Protein AF-A0AAD6RP08-F1 (afdb_monomer_lite)

Structure (mmCIF, N/CA/C/O backbone):
data_AF-A0AAD6RP08-F1
#
_entry.id   AF-A0AAD6RP08-F1
#
loop_
_atom_site.group_PDB
_atom_site.id
_atom_site.type_symbol
_atom_site.label_atom_id
_atom_site.label_alt_id
_atom_site.label_comp_id
_atom_site.label_asym_id
_atom_site.label_entity_id
_atom_site.label_seq_id
_atom_site.pdbx_PDB_ins_code
_atom_site.Cartn_x
_atom_site.Cartn_y
_atom_site.Cartn_z
_atom_site.occupancy
_atom_site.B_iso_or_equiv
_atom_site.auth_seq_id
_atom_site.auth_comp_id
_atom_site.auth_asym_id
_atom_site.auth_atom_id
_atom_site.pdbx_PDB_model_num
ATOM 1 N N . MET A 1 1 ? 2.710 35.482 -11.508 1.00 48.59 1 MET A N 1
ATOM 2 C CA . MET A 1 1 ? 1.911 34.791 -10.471 1.00 48.59 1 MET A CA 1
ATOM 3 C C . MET A 1 1 ? 1.095 33.723 -11.176 1.00 48.59 1 MET A C 1
ATOM 5 O O . MET A 1 1 ? 0.440 34.060 -12.153 1.00 48.59 1 MET A O 1
ATOM 9 N N . ALA A 1 2 ? 1.205 32.456 -10.775 1.00 62.31 2 ALA A N 1
ATOM 10 C CA . ALA A 1 2 ? 0.453 31.374 -11.409 1.00 62.31 2 ALA A CA 1
ATOM 11 C C . ALA A 1 2 ? -1.015 31.421 -10.952 1.00 62.31 2 ALA A C 1
ATOM 13 O O . ALA A 1 2 ? -1.281 31.481 -9.753 1.00 62.31 2 ALA A O 1
ATOM 14 N N . ASN A 1 3 ? -1.959 31.421 -11.896 1.00 73.19 3 ASN A N 1
ATOM 15 C CA . ASN A 1 3 ? -3.389 31.354 -11.593 1.00 73.19 3 ASN A CA 1
ATOM 16 C C . ASN A 1 3 ? -3.770 29.908 -11.266 1.00 73.19 3 ASN A C 1
ATOM 18 O O . ASN A 1 3 ? -3.810 29.069 -12.163 1.00 73.19 3 ASN A O 1
ATOM 22 N N . LEU A 1 4 ? -4.052 29.626 -9.993 1.00 81.12 4 LEU A N 1
ATOM 23 C CA . LEU A 1 4 ? -4.514 28.317 -9.529 1.00 81.12 4 LEU A CA 1
ATOM 24 C C . LEU A 1 4 ? -6.044 28.243 -9.596 1.00 81.12 4 LEU A C 1
ATOM 26 O O . LEU A 1 4 ? -6.731 29.108 -9.050 1.00 81.12 4 LEU A O 1
ATOM 30 N N . LYS A 1 5 ? -6.583 27.197 -10.232 1.00 78.62 5 LYS A N 1
ATOM 31 C CA . LYS A 1 5 ? -8.030 26.956 -10.348 1.00 78.62 5 LYS A CA 1
ATOM 32 C C . LYS A 1 5 ? -8.392 25.620 -9.698 1.00 78.62 5 LYS A C 1
ATOM 34 O O . LYS A 1 5 ? -7.973 24.566 -10.164 1.00 78.62 5 LYS A O 1
ATOM 39 N N . CYS A 1 6 ? -9.164 25.662 -8.612 1.00 80.12 6 CYS A N 1
ATOM 40 C CA . CYS A 1 6 ? -9.687 24.456 -7.964 1.00 80.12 6 CYS A CA 1
ATOM 41 C C . CYS A 1 6 ? -10.824 23.848 -8.795 1.00 80.12 6 CYS A C 1
ATOM 43 O O . CYS A 1 6 ? -11.678 24.575 -9.303 1.00 80.12 6 CYS A O 1
ATOM 45 N N . THR A 1 7 ? -10.851 22.520 -8.916 1.00 84.75 7 THR A N 1
ATOM 46 C CA . THR A 1 7 ? -11.867 21.784 -9.685 1.00 84.75 7 THR A CA 1
ATOM 47 C C . THR A 1 7 ? -12.390 20.599 -8.872 1.00 84.75 7 THR A C 1
ATOM 49 O O . THR A 1 7 ? -11.725 20.125 -7.953 1.00 84.75 7 THR A O 1
ATOM 52 N N . GLN A 1 8 ? -13.596 20.127 -9.192 1.00 66.69 8 GLN A N 1
ATOM 53 C CA . GLN A 1 8 ? -14.173 18.907 -8.624 1.00 66.69 8 GLN A CA 1
ATOM 54 C C . GLN A 1 8 ? -14.427 17.915 -9.756 1.00 66.69 8 GLN A C 1
ATOM 56 O O . GLN A 1 8 ? -15.027 18.275 -10.770 1.00 66.69 8 GLN A O 1
ATOM 61 N N . TYR A 1 9 ? -13.947 16.681 -9.590 1.00 74.44 9 TYR A N 1
ATOM 62 C CA . TYR A 1 9 ? -14.083 15.596 -10.571 1.00 74.44 9 TYR A CA 1
ATOM 63 C C . TYR A 1 9 ? -13.597 15.952 -11.989 1.00 74.44 9 TYR A C 1
ATOM 65 O O . TYR A 1 9 ? -14.176 15.512 -12.976 1.00 74.44 9 TYR A O 1
ATOM 73 N N . GLY A 1 10 ? -12.557 16.784 -12.103 1.00 79.69 10 GLY A N 1
ATOM 74 C CA . GLY A 1 10 ? -11.986 17.168 -13.399 1.00 79.69 10 GLY A CA 1
ATOM 75 C C . GLY A 1 10 ? -12.860 18.111 -14.231 1.00 79.69 10 GLY A C 1
ATOM 76 O O . GLY A 1 10 ? -12.534 18.374 -15.385 1.00 79.69 10 GLY A O 1
ATOM 77 N N . LYS A 1 11 ? -13.949 18.658 -13.670 1.00 83.06 11 LYS A N 1
ATOM 78 C CA . LYS A 1 11 ? -14.764 19.664 -14.357 1.00 83.06 11 LYS A CA 1
ATOM 79 C C . LYS A 1 11 ? -14.004 20.987 -14.414 1.00 83.06 11 LYS A C 1
ATOM 81 O O . LYS A 1 11 ? -13.983 21.755 -13.450 1.00 83.06 11 LYS A O 1
ATOM 86 N N . VAL A 1 12 ? -13.383 21.242 -15.555 1.00 86.94 12 VAL A N 1
ATOM 87 C CA . VAL A 1 12 ? -12.623 22.454 -15.851 1.00 86.94 12 VAL A CA 1
ATOM 88 C C . VAL A 1 12 ? -12.946 22.912 -17.262 1.00 86.94 12 VAL A C 1
ATOM 90 O O . VAL A 1 12 ? -13.348 22.122 -18.110 1.00 86.94 12 VAL A O 1
ATOM 93 N N . ASP A 1 13 ? -12.811 24.212 -17.481 1.00 83.38 13 ASP A N 1
ATOM 94 C CA . ASP A 1 13 ? -12.911 24.789 -18.812 1.00 83.38 13 ASP A CA 1
ATOM 95 C C . ASP A 1 13 ? -11.761 24.258 -19.684 1.00 83.38 13 ASP A C 1
ATOM 97 O O . ASP A 1 13 ? -10.595 24.373 -19.297 1.00 83.38 13 ASP A O 1
ATOM 101 N N . LEU A 1 14 ? -12.097 23.654 -20.825 1.00 78.69 14 LEU A N 1
ATOM 102 C CA . LEU A 1 14 ? -11.127 23.097 -21.765 1.00 78.69 14 LEU A CA 1
ATOM 103 C C . LEU A 1 14 ? -10.239 24.184 -22.367 1.00 78.69 14 LEU A C 1
ATOM 105 O O . LEU A 1 14 ? -9.049 23.934 -22.536 1.00 78.69 14 LEU A O 1
ATOM 109 N N . ASP A 1 15 ? -10.754 25.392 -22.590 1.00 80.56 15 ASP A N 1
ATOM 110 C CA . ASP A 1 15 ? -9.959 26.496 -23.138 1.00 80.56 15 ASP A CA 1
ATOM 111 C C . ASP A 1 15 ? -8.908 26.968 -22.130 1.00 80.56 15 ASP A C 1
ATOM 113 O O . ASP A 1 15 ? -7.795 27.331 -22.501 1.00 80.56 15 ASP A O 1
ATOM 117 N N . TYR A 1 16 ? -9.208 26.884 -20.831 1.00 78.94 16 TYR A N 1
ATOM 118 C CA . TYR A 1 16 ? -8.219 27.149 -19.785 1.00 78.94 16 TYR A CA 1
ATOM 119 C C . TYR A 1 16 ? -7.095 26.101 -19.756 1.00 78.94 16 TYR A C 1
ATOM 121 O O . TYR A 1 16 ? -5.986 26.436 -19.354 1.00 78.94 16 TYR A O 1
ATOM 129 N N . VAL A 1 17 ? -7.362 24.852 -20.156 1.00 78.12 17 VAL A N 1
ATOM 130 C CA . VAL A 1 17 ? -6.373 23.756 -20.144 1.00 78.12 17 VAL A CA 1
ATOM 131 C C . VAL A 1 17 ? -5.583 23.691 -21.453 1.00 78.12 17 VAL A C 1
ATOM 133 O O . VAL A 1 17 ? -4.358 23.601 -21.429 1.00 78.12 17 VAL A O 1
ATOM 136 N N . LEU A 1 18 ? -6.273 23.744 -22.592 1.00 77.81 18 LEU A N 1
ATOM 137 C CA . LEU A 1 18 ? -5.699 23.582 -23.929 1.00 77.81 18 LEU A CA 1
ATOM 138 C C . LEU A 1 18 ? -5.200 24.911 -24.515 1.00 77.81 18 LEU A C 1
ATOM 140 O O . LEU A 1 18 ? -4.221 24.932 -25.255 1.00 77.81 18 LEU A O 1
ATOM 144 N N . GLY A 1 19 ? -5.806 26.037 -24.133 1.00 69.00 19 GLY A N 1
ATOM 145 C CA . GLY A 1 19 ? -5.461 27.377 -24.622 1.00 69.00 19 GLY A CA 1
ATOM 146 C C . GLY A 1 19 ? -4.215 28.001 -23.986 1.00 69.00 19 GLY A C 1
ATOM 147 O O . GLY A 1 19 ? -3.952 29.183 -24.191 1.00 69.00 19 GLY A O 1
ATOM 148 N N . ILE A 1 20 ? -3.432 27.235 -23.217 1.00 72.62 20 ILE A N 1
ATOM 149 C CA . ILE A 1 20 ? -2.169 27.702 -22.615 1.00 72.62 20 ILE A CA 1
ATOM 150 C C . ILE A 1 20 ? -1.048 27.789 -23.675 1.00 72.62 20 ILE A C 1
ATOM 152 O O . ILE A 1 20 ? 0.002 28.373 -23.414 1.00 72.62 20 ILE A O 1
ATOM 156 N N . GLY A 1 21 ? -1.249 27.224 -24.875 1.00 66.62 21 GLY A N 1
ATOM 157 C CA . GLY A 1 21 ? -0.233 27.210 -25.937 1.00 66.62 21 GLY A CA 1
ATOM 158 C C . GLY A 1 21 ? 0.992 26.352 -25.590 1.00 66.62 21 GLY A C 1
ATOM 159 O O . GLY A 1 21 ? 2.058 26.520 -26.171 1.00 66.62 21 GLY A O 1
ATOM 160 N N . GLY A 1 22 ? 0.861 25.449 -24.609 1.00 65.38 22 GLY A N 1
ATOM 161 C CA . GLY A 1 22 ? 1.928 24.534 -24.189 1.00 65.38 22 GLY A CA 1
ATOM 162 C C . GLY A 1 22 ? 2.116 23.334 -25.120 1.00 65.38 22 GLY A C 1
ATOM 163 O O . GLY A 1 22 ? 3.141 22.663 -25.038 1.00 65.38 22 GLY A O 1
ATOM 164 N N . PHE A 1 23 ? 1.146 23.077 -25.999 1.00 63.28 23 PHE A N 1
ATOM 165 C CA . PHE A 1 23 ? 1.204 22.041 -27.021 1.00 63.28 23 PHE A CA 1
ATOM 166 C C . PHE A 1 23 ? 0.996 22.697 -28.386 1.00 63.28 23 PHE A C 1
ATOM 168 O O . PHE A 1 23 ? -0.130 22.970 -28.794 1.00 63.28 23 PHE A O 1
ATOM 175 N N . ASP A 1 24 ? 2.109 23.014 -29.038 1.00 71.06 24 ASP A N 1
ATOM 176 C CA . ASP A 1 24 ? 2.161 23.600 -30.372 1.00 71.06 24 ASP A CA 1
ATOM 177 C C . ASP A 1 24 ? 2.785 22.558 -31.304 1.00 71.06 24 ASP A C 1
ATOM 179 O O . ASP A 1 24 ? 3.969 22.232 -31.186 1.00 71.06 24 ASP A O 1
ATOM 183 N N . LEU A 1 25 ? 1.952 21.986 -32.173 1.00 64.50 25 LEU A N 1
ATOM 184 C CA . LEU A 1 25 ? 2.347 20.938 -33.110 1.00 64.50 25 LEU A CA 1
ATOM 185 C C . LEU A 1 25 ? 3.436 21.417 -34.070 1.00 64.50 25 LEU A C 1
ATOM 187 O O . LEU A 1 25 ? 4.361 20.657 -34.321 1.00 64.50 25 LEU A O 1
ATOM 191 N N . GLU A 1 26 ? 3.409 22.672 -34.521 1.00 69.44 26 GLU A N 1
ATOM 192 C CA . GLU A 1 26 ? 4.431 23.211 -35.429 1.00 69.44 26 GLU A CA 1
ATOM 193 C C . GLU A 1 26 ? 5.781 23.360 -34.715 1.00 69.44 26 GLU A C 1
ATOM 195 O O . GLU A 1 26 ? 6.845 23.070 -35.274 1.00 69.44 26 GLU A O 1
ATOM 200 N N . ARG A 1 27 ? 5.760 23.753 -33.437 1.00 70.56 27 ARG A N 1
ATOM 201 C CA . ARG A 1 27 ? 6.964 23.795 -32.593 1.00 70.56 27 ARG A CA 1
ATOM 202 C C . ARG A 1 27 ? 7.545 22.402 -32.329 1.00 70.56 27 ARG A C 1
ATOM 204 O O . ARG A 1 27 ? 8.761 22.257 -32.225 1.00 70.56 27 ARG A O 1
ATOM 211 N N . ILE A 1 28 ? 6.693 21.392 -32.180 1.00 69.56 28 ILE A N 1
ATOM 212 C CA . ILE A 1 28 ? 7.129 20.007 -31.971 1.00 69.56 28 ILE A CA 1
ATOM 213 C C . ILE A 1 28 ? 7.659 19.428 -33.290 1.00 69.56 28 ILE A C 1
ATOM 215 O O . ILE A 1 28 ? 8.748 18.865 -33.296 1.00 69.56 28 ILE A O 1
ATOM 219 N N . GLU A 1 29 ? 6.955 19.634 -34.406 1.00 64.12 29 GLU A N 1
ATOM 220 C CA . GLU A 1 29 ? 7.353 19.192 -35.750 1.00 64.12 29 GLU A CA 1
ATOM 221 C C . GLU A 1 29 ? 8.669 19.831 -36.217 1.00 64.12 29 GLU A C 1
ATOM 223 O O . GLU A 1 29 ? 9.507 19.164 -36.824 1.00 64.12 29 GLU A O 1
ATOM 228 N N . SER A 1 30 ? 8.898 21.108 -35.907 1.00 64.25 30 SER A N 1
ATOM 229 C CA . SER A 1 30 ? 10.186 21.759 -36.190 1.00 64.25 30 SER A CA 1
ATOM 230 C C . SER A 1 30 ? 11.327 21.194 -35.340 1.00 64.25 30 SER A C 1
ATOM 232 O O . SER A 1 30 ? 12.418 20.991 -35.862 1.00 64.25 30 SER A O 1
ATOM 234 N N . ALA A 1 31 ? 11.083 20.873 -34.066 1.00 64.62 31 ALA A N 1
ATOM 235 C CA . ALA A 1 31 ? 12.102 20.298 -33.189 1.00 64.62 31 ALA A CA 1
ATOM 236 C C . ALA A 1 31 ? 12.473 18.847 -33.549 1.00 64.62 31 ALA A C 1
ATOM 238 O O . ALA A 1 31 ? 13.617 18.451 -33.340 1.00 64.62 31 ALA A O 1
ATOM 239 N N . VAL A 1 32 ? 11.539 18.057 -34.094 1.00 64.12 32 VAL A N 1
ATOM 240 C CA . VAL A 1 32 ? 11.823 16.674 -34.532 1.00 64.12 32 VAL A CA 1
ATOM 241 C C . VAL A 1 32 ? 12.500 16.613 -35.905 1.00 64.12 32 VAL A C 1
ATOM 243 O O . VAL A 1 32 ? 13.321 15.733 -36.128 1.00 64.12 32 VAL A O 1
ATOM 246 N N . ASN A 1 33 ? 12.233 17.568 -36.803 1.00 60.03 33 ASN A N 1
ATOM 247 C CA . ASN A 1 33 ? 12.847 17.598 -38.139 1.00 60.03 33 ASN A CA 1
ATOM 248 C C . ASN A 1 33 ? 14.329 18.029 -38.149 1.00 60.03 33 ASN A C 1
ATOM 250 O O . ASN A 1 33 ? 15.013 17.816 -39.151 1.00 60.03 33 ASN A O 1
ATOM 254 N N . ASP A 1 34 ? 14.839 18.630 -37.068 1.00 56.03 34 ASP A N 1
ATOM 255 C CA . ASP A 1 34 ? 16.254 19.021 -36.953 1.00 56.03 34 ASP A CA 1
ATOM 256 C C . ASP A 1 34 ? 17.166 17.889 -36.431 1.00 56.03 34 ASP A C 1
ATOM 258 O O . ASP A 1 34 ? 18.378 17.934 -36.654 1.00 56.03 34 ASP A O 1
ATOM 262 N N . GLU A 1 35 ? 16.615 16.846 -35.796 1.00 52.72 35 GLU A N 1
ATOM 263 C CA . GLU A 1 35 ? 17.397 15.709 -35.270 1.00 52.72 35 GLU A CA 1
ATOM 264 C C . GLU A 1 35 ? 17.682 14.620 -36.332 1.00 52.72 35 GLU A C 1
ATOM 266 O O . GLU A 1 35 ? 18.622 13.843 -36.170 1.00 52.72 35 GLU A O 1
ATOM 271 N N . ASP A 1 36 ? 16.990 14.623 -37.481 1.00 47.91 36 ASP A N 1
ATOM 272 C CA . ASP A 1 36 ? 17.195 13.668 -38.589 1.00 47.91 36 ASP A CA 1
ATOM 273 C C . ASP A 1 36 ? 18.097 14.213 -39.717 1.00 47.91 36 ASP A C 1
ATOM 275 O O . ASP A 1 36 ? 17.862 14.021 -40.913 1.00 47.91 36 ASP A O 1
ATOM 279 N N . ARG A 1 37 ? 19.194 14.891 -39.356 1.00 53.22 37 ARG A N 1
ATOM 280 C CA . ARG A 1 37 ? 20.287 15.200 -40.299 1.00 53.22 37 ARG A CA 1
ATOM 281 C C . ARG A 1 37 ? 21.565 14.448 -39.955 1.00 53.22 37 ARG A C 1
ATOM 283 O O . ARG A 1 37 ? 22.566 15.059 -39.578 1.00 53.22 37 ARG A O 1
ATOM 290 N N . LYS A 1 38 ? 21.563 13.130 -40.174 1.00 47.91 38 LYS A N 1
ATOM 291 C CA . LYS A 1 38 ? 22.773 12.386 -40.564 1.00 47.91 38 LYS A CA 1
ATOM 292 C C . LYS A 1 38 ? 22.461 11.387 -41.679 1.00 47.91 38 LYS A C 1
ATOM 294 O O . LYS A 1 38 ? 21.455 10.696 -41.651 1.00 47.91 38 LYS A O 1
ATOM 299 N N . GLU A 1 39 ? 23.340 11.423 -42.671 1.00 46.12 39 GLU A N 1
ATOM 300 C CA . GLU A 1 39 ? 23.297 10.800 -43.992 1.00 46.12 39 GLU A CA 1
ATOM 301 C C . GLU A 1 39 ? 23.165 9.269 -43.941 1.00 46.12 39 GLU A C 1
ATOM 303 O O . GLU A 1 39 ? 23.840 8.622 -43.147 1.00 46.12 39 GLU A O 1
ATOM 308 N N . ASP A 1 40 ? 22.309 8.695 -44.793 1.00 44.22 40 ASP A N 1
ATOM 309 C CA . ASP A 1 40 ? 22.696 7.771 -45.873 1.00 44.22 40 ASP A CA 1
ATOM 310 C C . ASP A 1 40 ? 21.465 7.023 -46.411 1.00 44.22 40 ASP A C 1
ATOM 312 O O . ASP A 1 40 ? 20.652 6.518 -45.647 1.00 44.22 40 ASP A O 1
ATOM 316 N N . HIS A 1 41 ? 21.335 6.981 -47.744 1.00 44.59 41 HIS A N 1
ATOM 317 C CA . HIS A 1 41 ? 20.912 5.839 -48.575 1.00 44.59 41 HIS A CA 1
ATOM 318 C C . HIS A 1 41 ? 20.230 6.291 -49.876 1.00 44.59 41 HIS A C 1
ATOM 320 O O . HIS A 1 41 ? 19.025 6.490 -49.966 1.00 44.59 41 HIS A O 1
ATOM 326 N N . ALA A 1 42 ? 21.092 6.418 -50.889 1.00 45.03 42 ALA A N 1
ATOM 327 C CA . ALA A 1 42 ? 20.913 5.995 -52.276 1.00 45.03 42 ALA A CA 1
ATOM 328 C C . ALA A 1 42 ? 19.533 6.201 -52.929 1.00 45.03 42 ALA A C 1
ATOM 330 O O . ALA A 1 42 ? 18.577 5.466 -52.703 1.00 45.03 42 ALA A O 1
ATOM 331 N N . SER A 1 43 ? 19.519 7.126 -53.889 1.00 42.28 43 SER A N 1
ATOM 332 C CA . SER A 1 43 ? 18.542 7.222 -54.971 1.00 42.28 43 SER A CA 1
ATOM 333 C C . SER A 1 43 ? 18.229 5.852 -55.585 1.00 42.28 43 SER A C 1
ATOM 335 O O . SER A 1 43 ? 19.069 5.285 -56.289 1.00 42.28 43 SER A O 1
ATOM 337 N N . HIS A 1 44 ? 17.011 5.358 -55.374 1.00 46.31 44 HIS A N 1
ATOM 338 C CA . HIS A 1 44 ? 16.437 4.302 -56.198 1.00 46.31 44 HIS A CA 1
ATOM 339 C C . HIS A 1 44 ? 15.426 4.919 -57.166 1.00 46.31 44 HIS A C 1
ATOM 341 O O . HIS A 1 44 ? 14.319 5.302 -56.796 1.00 46.31 44 HIS A O 1
ATOM 347 N N . ASP A 1 45 ? 15.877 5.050 -58.411 1.00 42.78 45 ASP A N 1
ATOM 348 C CA . ASP A 1 45 ? 15.083 5.366 -59.590 1.00 42.78 45 ASP A CA 1
ATOM 349 C C . ASP A 1 45 ? 14.183 4.164 -59.913 1.00 42.78 45 ASP A C 1
ATOM 351 O O . ASP A 1 45 ? 14.678 3.071 -60.201 1.00 42.78 45 ASP A O 1
ATOM 355 N N . HIS A 1 46 ? 12.867 4.356 -59.836 1.00 50.56 46 HIS A N 1
ATOM 356 C CA . HIS A 1 46 ? 11.895 3.422 -60.390 1.00 50.56 46 HIS A CA 1
ATOM 357 C C . HIS A 1 46 ? 11.056 4.142 -61.440 1.00 50.56 46 HIS A C 1
ATOM 359 O O . HIS A 1 46 ? 9.985 4.690 -61.186 1.00 50.56 46 HIS A O 1
ATOM 365 N N . ASN A 1 47 ? 11.598 4.113 -62.653 1.00 47.94 47 ASN A N 1
ATOM 366 C CA . ASN A 1 47 ? 10.866 4.225 -63.899 1.00 47.94 47 ASN A CA 1
ATOM 367 C C . ASN A 1 47 ? 9.860 3.069 -64.008 1.00 47.94 47 ASN A C 1
ATOM 369 O O . ASN A 1 47 ? 10.222 1.992 -64.473 1.00 47.94 47 ASN A O 1
ATOM 373 N N . ASP A 1 48 ? 8.606 3.306 -63.627 1.00 49.81 48 ASP A N 1
ATOM 374 C CA . ASP A 1 48 ? 7.488 2.467 -64.058 1.00 49.81 48 ASP A CA 1
ATOM 375 C C . ASP A 1 48 ? 6.429 3.322 -64.754 1.00 49.81 48 ASP A C 1
ATOM 377 O O . ASP A 1 48 ? 5.486 3.877 -64.189 1.00 49.81 48 ASP A O 1
ATOM 381 N N . ASN A 1 49 ? 6.651 3.426 -66.058 1.00 50.41 49 ASN A N 1
ATOM 382 C CA . ASN A 1 49 ? 5.704 3.855 -67.062 1.00 50.41 49 ASN A CA 1
ATOM 383 C C . ASN A 1 49 ? 4.509 2.889 -67.105 1.00 50.41 49 ASN A C 1
ATOM 385 O O . ASN A 1 49 ? 4.594 1.839 -67.737 1.00 50.41 49 ASN A O 1
ATOM 389 N N . HIS A 1 50 ? 3.372 3.275 -66.528 1.00 54.31 50 HIS A N 1
ATOM 390 C CA . HIS A 1 50 ? 2.088 2.672 -66.881 1.00 54.31 50 HIS A CA 1
ATOM 391 C C . HIS A 1 50 ? 1.027 3.735 -67.162 1.00 54.31 50 HIS A C 1
ATOM 393 O O . HIS A 1 50 ? 0.305 4.217 -66.295 1.00 54.31 50 HIS A O 1
ATOM 399 N N . SER A 1 51 ? 0.949 4.078 -68.447 1.00 49.53 51 SER A N 1
ATOM 400 C CA . SER A 1 51 ? -0.159 4.792 -69.065 1.00 49.53 51 SER A CA 1
ATOM 401 C C . SER A 1 51 ? -1.352 3.852 -69.230 1.00 49.53 51 SER A C 1
ATOM 403 O O . SER A 1 51 ? -1.246 2.845 -69.927 1.00 49.53 51 SER A O 1
ATOM 405 N N . HIS A 1 52 ? -2.500 4.219 -68.663 1.00 49.28 52 HIS A N 1
ATOM 406 C CA . HIS A 1 52 ? -3.795 3.817 -69.203 1.00 49.28 52 HIS A CA 1
ATOM 407 C C . HIS A 1 52 ? -4.735 5.022 -69.226 1.00 49.28 52 HIS A C 1
ATOM 409 O O . HIS A 1 52 ? -5.410 5.350 -68.255 1.00 49.28 52 HIS A O 1
ATOM 415 N N . ASN A 1 53 ? -4.759 5.678 -70.387 1.00 46.69 53 ASN A N 1
ATOM 416 C CA . ASN A 1 53 ? 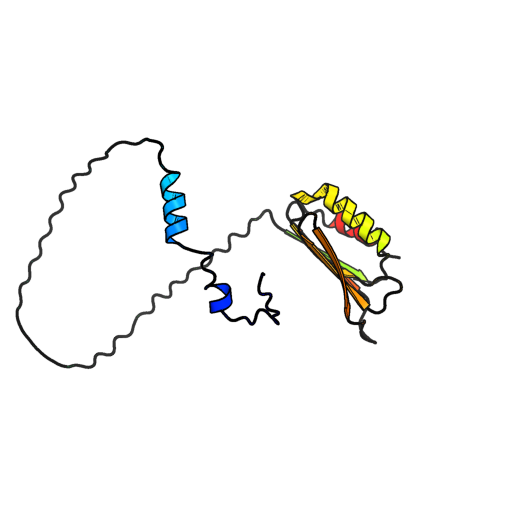-5.842 6.553 -70.807 1.00 46.69 53 ASN A CA 1
ATOM 417 C C . ASN A 1 53 ? -7.135 5.739 -70.939 1.00 46.69 53 ASN A C 1
ATOM 419 O O . ASN A 1 53 ? -7.190 4.811 -71.744 1.00 46.69 53 ASN A O 1
ATOM 423 N N . HIS A 1 54 ? -8.202 6.181 -70.281 1.00 49.50 54 HIS A N 1
ATOM 424 C CA . HIS A 1 54 ? -9.551 6.019 -70.810 1.00 49.50 54 HIS A CA 1
ATOM 425 C C . HIS A 1 54 ? -10.252 7.373 -70.775 1.00 49.50 54 HIS A C 1
ATOM 427 O O . HIS A 1 54 ? -10.636 7.879 -69.727 1.00 49.50 54 HIS A O 1
ATOM 433 N N . ALA A 1 55 ? -10.357 7.973 -71.958 1.00 50.22 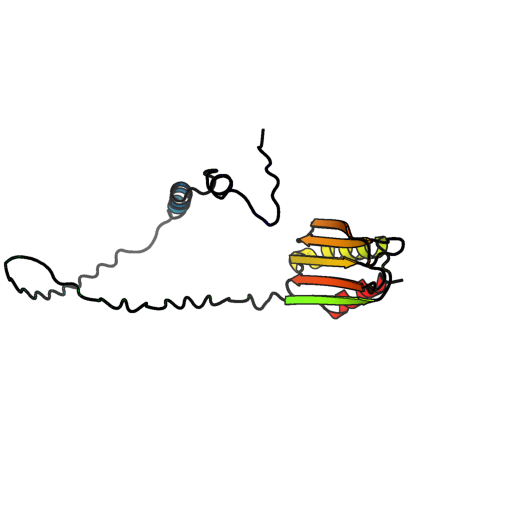55 ALA A N 1
ATOM 434 C CA . ALA A 1 55 ? -11.156 9.154 -72.211 1.00 50.22 55 ALA A CA 1
ATOM 435 C C . ALA A 1 55 ? -12.626 8.751 -72.334 1.00 50.22 55 ALA A C 1
ATOM 437 O O . ALA A 1 55 ? -12.929 7.851 -73.113 1.00 50.22 55 ALA A O 1
ATOM 438 N N . HIS A 1 56 ? -13.517 9.470 -71.656 1.00 45.47 56 HIS A N 1
ATOM 439 C CA . HIS A 1 56 ? -14.869 9.695 -72.152 1.00 45.47 56 HIS A CA 1
ATOM 440 C C . HIS A 1 56 ? -15.274 11.136 -71.852 1.00 45.47 56 HIS A C 1
ATOM 442 O O . HIS A 1 56 ? -15.328 11.577 -70.709 1.00 45.47 56 HIS A O 1
ATOM 448 N N . ASP A 1 57 ? -15.482 11.849 -72.947 1.00 48.25 57 ASP A N 1
ATOM 449 C CA . ASP A 1 57 ? -15.972 13.208 -73.077 1.00 48.25 57 ASP A CA 1
ATOM 450 C C . ASP A 1 57 ? -17.503 13.155 -73.067 1.00 48.25 57 ASP A C 1
ATOM 452 O O . ASP A 1 57 ? -18.044 12.391 -73.862 1.00 48.25 57 ASP A O 1
ATOM 456 N N . HIS A 1 58 ? -18.190 13.901 -72.195 1.00 47.44 58 HIS A N 1
ATOM 457 C CA . HIS A 1 58 ? -19.593 14.277 -72.404 1.00 47.44 58 HIS A CA 1
ATOM 458 C C . HIS A 1 58 ? -19.976 15.541 -71.621 1.00 47.44 58 HIS A C 1
ATOM 460 O O . HIS A 1 58 ? -19.763 15.671 -70.417 1.00 47.44 58 HIS A O 1
ATOM 466 N N . ASP A 1 59 ? -20.572 16.446 -72.383 1.00 48.19 59 ASP A N 1
ATOM 467 C CA . ASP A 1 59 ? -21.007 17.797 -72.067 1.00 48.19 59 ASP A CA 1
ATOM 468 C C . ASP A 1 59 ? -22.391 17.838 -71.369 1.00 48.19 59 ASP A C 1
ATOM 470 O O . ASP A 1 59 ? -23.223 16.950 -71.561 1.00 48.19 59 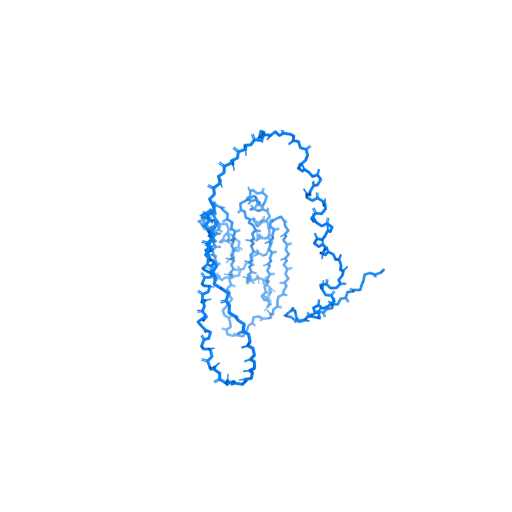ASP A O 1
ATOM 474 N N . HIS A 1 60 ? -22.647 18.958 -70.677 1.00 46.62 60 HIS A N 1
ATOM 475 C CA . HIS A 1 60 ? -23.955 19.579 -70.360 1.00 46.62 60 HIS A CA 1
ATOM 476 C C . HIS A 1 60 ? -24.857 19.153 -69.157 1.00 46.62 60 HIS A C 1
ATOM 478 O O . HIS A 1 60 ? -25.515 18.123 -69.145 1.00 46.62 60 HIS A O 1
ATOM 484 N N . HIS A 1 61 ? -25.034 20.144 -68.259 1.00 44.59 61 HIS A N 1
ATOM 485 C CA . HIS A 1 61 ? -26.286 20.744 -67.724 1.00 44.59 61 HIS A CA 1
ATOM 486 C C . HIS A 1 61 ? -27.287 20.023 -66.763 1.00 44.59 61 HIS A C 1
ATOM 488 O O . HIS A 1 61 ? -27.966 19.073 -67.115 1.00 44.59 61 HIS A O 1
ATOM 494 N N . HIS A 1 62 ? -27.536 20.735 -65.641 1.00 43.16 62 HIS A N 1
ATOM 495 C CA . HIS A 1 62 ? -28.794 21.002 -64.890 1.00 43.16 62 HIS A CA 1
ATOM 496 C C . HIS A 1 62 ? -29.494 19.974 -63.954 1.00 43.16 62 HIS A C 1
ATOM 498 O O . HIS A 1 62 ? -29.970 18.932 -64.367 1.00 43.16 62 HIS A O 1
ATOM 504 N N . HIS A 1 63 ? -29.725 20.474 -62.722 1.00 41.38 63 HIS A N 1
ATOM 505 C CA . HIS A 1 63 ? -30.908 20.404 -61.828 1.00 41.38 63 HIS A CA 1
ATOM 506 C C . HIS A 1 63 ? -31.466 19.082 -61.239 1.00 41.38 63 HIS A C 1
ATOM 508 O O . HIS A 1 63 ? -31.888 18.183 -61.946 1.00 41.38 63 HIS A O 1
ATOM 514 N N . HIS A 1 64 ? -31.641 19.151 -59.905 1.00 48.59 64 HIS A N 1
ATOM 515 C CA . HIS A 1 64 ? -32.589 18.489 -58.983 1.00 48.59 64 HIS A CA 1
ATOM 516 C C . HIS A 1 64 ? -32.772 16.964 -59.002 1.00 48.59 64 HIS A C 1
ATOM 518 O O . HIS A 1 64 ? -33.322 16.387 -59.930 1.00 48.59 64 HIS A O 1
ATOM 524 N N . GLY A 1 65 ? -32.537 16.364 -57.833 1.00 39.38 65 GLY A N 1
ATOM 525 C CA . GLY A 1 65 ? -33.157 15.107 -57.428 1.00 39.38 65 GLY A CA 1
ATOM 526 C C . GLY A 1 65 ? -32.651 14.687 -56.056 1.00 39.38 65 GLY A C 1
ATOM 527 O O . GLY A 1 65 ? -31.467 14.408 -55.906 1.00 39.38 65 GLY A O 1
ATOM 528 N N . GLU A 1 66 ? -33.529 14.693 -55.054 1.00 51.31 66 GLU A N 1
ATOM 529 C CA . GLU A 1 66 ? -33.284 14.047 -53.766 1.00 51.31 66 GLU A CA 1
ATOM 530 C C . GLU A 1 66 ? -32.915 12.580 -54.010 1.00 51.31 66 GLU A C 1
ATOM 532 O O . GLU A 1 66 ? -33.726 11.801 -54.510 1.00 51.31 66 GLU A O 1
ATOM 537 N N . HIS A 1 67 ? -31.687 12.209 -53.658 1.00 45.06 67 HIS A N 1
ATOM 538 C CA . HIS A 1 67 ? -31.264 10.821 -53.614 1.00 45.06 67 HIS A CA 1
ATOM 539 C C . HIS A 1 67 ? -30.665 10.534 -52.241 1.00 45.06 67 HIS A C 1
ATOM 541 O O . HIS A 1 67 ? -29.642 11.080 -51.836 1.00 45.06 67 HIS A O 1
ATOM 547 N N . ASP A 1 68 ? -31.401 9.697 -51.521 1.00 49.19 68 ASP A N 1
ATOM 548 C CA . ASP A 1 68 ? -31.117 9.149 -50.206 1.00 49.19 68 ASP A CA 1
ATOM 549 C C . ASP A 1 68 ? -29.863 8.262 -50.304 1.00 49.19 68 ASP A C 1
ATOM 551 O O . ASP A 1 68 ? -29.921 7.085 -50.676 1.00 49.19 68 ASP A O 1
ATOM 555 N N . HIS A 1 69 ? -28.692 8.849 -50.061 1.00 50.41 69 HIS A N 1
ATOM 556 C CA . HIS A 1 69 ? -27.443 8.104 -49.994 1.00 50.41 69 HIS A CA 1
ATOM 557 C C . HIS A 1 69 ? -27.281 7.555 -48.580 1.00 50.41 69 HIS A C 1
ATOM 559 O O . HIS A 1 69 ? -26.836 8.246 -47.665 1.00 50.41 69 HIS A O 1
ATOM 565 N N . LYS A 1 70 ? -27.631 6.275 -48.416 1.00 48.66 70 LYS A N 1
ATOM 566 C CA . LYS A 1 70 ? -27.124 5.453 -47.316 1.00 48.66 70 LYS A CA 1
ATOM 567 C C . LYS A 1 70 ? -25.602 5.571 -47.304 1.00 48.66 70 LYS A C 1
ATOM 569 O O . LYS A 1 70 ? -24.927 5.008 -48.162 1.00 48.66 70 LYS A O 1
ATOM 574 N N . HIS A 1 71 ? -25.079 6.316 -46.341 1.00 51.84 71 HIS A N 1
ATOM 575 C CA . HIS A 1 71 ? -23.681 6.227 -45.974 1.00 51.84 71 HIS A CA 1
ATOM 576 C C . HIS A 1 71 ? -23.491 4.860 -45.319 1.00 51.84 71 HIS A C 1
ATOM 578 O O . HIS A 1 71 ? -23.923 4.643 -44.188 1.00 51.84 71 HIS A O 1
ATOM 584 N N . ASP A 1 72 ? -22.890 3.925 -46.057 1.00 47.84 72 ASP A N 1
ATOM 585 C CA . ASP A 1 72 ? -22.206 2.793 -45.446 1.00 47.84 72 ASP A CA 1
ATOM 586 C C . ASP A 1 72 ? -21.160 3.385 -44.501 1.00 47.84 72 ASP A C 1
ATOM 588 O O . ASP A 1 72 ? -20.116 3.899 -44.914 1.00 47.84 72 ASP A O 1
ATOM 592 N N . HIS A 1 73 ? -21.492 3.385 -43.213 1.00 52.47 73 HIS A N 1
ATOM 593 C CA . HIS A 1 73 ? -20.522 3.569 -42.160 1.00 52.47 73 HIS A CA 1
ATOM 594 C C . HIS A 1 73 ? -19.562 2.391 -42.287 1.00 52.47 73 HIS A C 1
ATOM 596 O O . HIS A 1 73 ? -19.862 1.275 -41.872 1.00 52.47 73 HIS A O 1
ATOM 602 N N . HIS A 1 74 ? -18.400 2.634 -42.891 1.00 49.78 74 HIS A N 1
ATOM 603 C CA . HIS A 1 74 ? -17.225 1.870 -42.530 1.00 49.78 74 HIS A CA 1
ATOM 604 C C . HIS A 1 74 ? -17.032 2.113 -41.034 1.00 49.78 74 HIS A C 1
ATOM 606 O O . HIS A 1 74 ? -16.434 3.110 -40.625 1.00 49.78 74 HIS A O 1
ATOM 612 N N . ASP A 1 75 ? -17.617 1.222 -40.234 1.00 50.94 75 ASP A N 1
ATOM 613 C CA . ASP A 1 75 ? -17.252 0.971 -38.855 1.00 50.94 75 ASP A CA 1
ATOM 614 C C . ASP A 1 75 ? -15.767 0.624 -38.880 1.00 50.94 75 ASP A C 1
ATOM 616 O O . ASP A 1 75 ? -15.351 -0.532 -38.996 1.00 50.94 75 ASP A O 1
ATOM 620 N N . GLY A 1 76 ? -14.950 1.676 -38.846 1.00 48.75 76 GLY A N 1
ATOM 621 C CA . GLY A 1 76 ? -13.563 1.630 -38.447 1.00 48.75 76 GLY A CA 1
ATOM 622 C C . GLY A 1 76 ? -13.553 1.163 -37.007 1.00 48.75 76 GLY A C 1
ATOM 623 O O . GLY A 1 76 ? -13.404 1.958 -36.081 1.00 48.75 76 GLY A O 1
ATOM 624 N N . HIS A 1 77 ? -13.749 -0.142 -36.826 1.00 49.97 77 HIS A N 1
ATOM 625 C CA . HIS A 1 77 ? -13.350 -0.880 -35.653 1.00 49.97 77 HIS A CA 1
ATOM 626 C C . HIS A 1 77 ? -11.833 -0.735 -35.563 1.00 49.97 77 HIS A C 1
ATOM 628 O O . HIS A 1 77 ? -11.070 -1.631 -35.919 1.00 49.97 77 HIS A O 1
ATOM 634 N N . HIS A 1 78 ? -11.390 0.424 -35.080 1.00 52.47 78 HIS A N 1
ATOM 635 C CA . HIS A 1 78 ? -10.148 0.544 -34.357 1.00 52.47 78 HIS A CA 1
ATOM 636 C C . HIS A 1 78 ? -10.325 -0.355 -33.137 1.00 52.47 78 HIS A C 1
ATOM 638 O O . HIS A 1 78 ? -10.754 0.081 -32.068 1.00 52.47 78 HIS A O 1
ATOM 644 N N . SER A 1 79 ? -10.071 -1.654 -33.320 1.00 51.44 79 SER A N 1
ATOM 645 C CA . SER A 1 79 ? -9.725 -2.503 -32.201 1.00 51.44 79 SER A CA 1
ATOM 646 C C . SER A 1 79 ? -8.475 -1.855 -31.636 1.00 51.44 79 SER A C 1
ATOM 648 O O . SER A 1 79 ? -7.389 -1.971 -32.205 1.00 51.44 79 SER A O 1
ATOM 650 N N . HIS A 1 80 ? -8.655 -1.070 -30.580 1.00 55.66 80 HIS A N 1
ATOM 651 C CA . HIS A 1 80 ? -7.571 -0.727 -29.692 1.00 55.66 80 HIS A CA 1
ATOM 652 C C . HIS A 1 80 ? -7.060 -2.067 -29.173 1.00 55.66 80 HIS A C 1
ATOM 654 O O . HIS A 1 80 ? -7.607 -2.633 -28.229 1.00 55.66 80 HIS A O 1
ATOM 660 N N . ASP A 1 81 ? -6.084 -2.625 -29.886 1.00 49.12 81 ASP A N 1
ATOM 661 C CA . ASP A 1 81 ? -5.264 -3.713 -29.402 1.00 49.12 81 ASP A CA 1
ATOM 662 C C . ASP A 1 81 ? -4.545 -3.135 -28.190 1.00 49.12 81 ASP A C 1
ATOM 664 O O . ASP A 1 81 ? -3.552 -2.415 -28.292 1.00 49.12 81 ASP A O 1
ATOM 668 N N . HIS A 1 82 ? -5.162 -3.312 -27.026 1.00 55.75 82 HIS A N 1
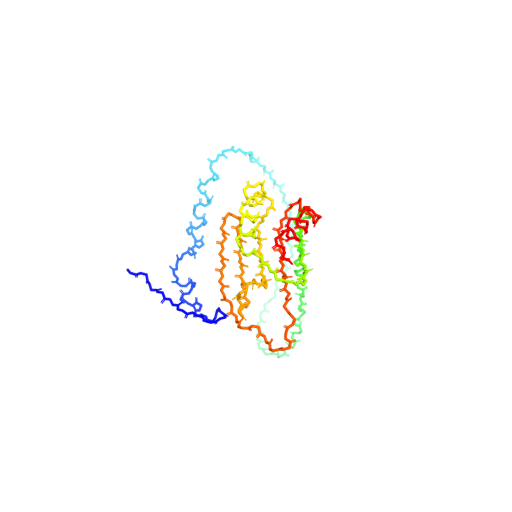ATOM 669 C CA . HIS A 1 82 ? -4.534 -3.030 -25.757 1.00 55.75 82 HIS A CA 1
ATOM 670 C C . HIS A 1 82 ? -3.462 -4.097 -25.597 1.00 55.75 82 HIS A C 1
ATOM 672 O O . HIS A 1 82 ? -3.691 -5.136 -24.977 1.00 55.75 82 HIS A O 1
ATOM 678 N N . THR A 1 83 ? -2.298 -3.852 -26.195 1.00 49.97 83 THR A N 1
ATOM 679 C CA . THR A 1 83 ? -1.090 -4.610 -25.916 1.00 49.97 83 THR A CA 1
ATOM 680 C C . THR A 1 83 ? -0.776 -4.374 -24.440 1.00 49.97 83 THR A C 1
ATOM 682 O O . THR A 1 83 ? -0.133 -3.399 -24.058 1.00 49.97 83 THR A O 1
ATOM 685 N N . HIS A 1 84 ? -1.333 -5.216 -23.571 1.00 54.94 84 HIS A N 1
ATOM 686 C CA . HIS A 1 84 ? -0.911 -5.281 -22.186 1.00 54.94 84 HIS A CA 1
ATOM 687 C C . HIS A 1 84 ? 0.556 -5.678 -22.220 1.00 54.94 84 HIS A C 1
ATOM 689 O O . HIS A 1 84 ? 0.873 -6.738 -22.755 1.00 54.94 84 HIS A O 1
ATOM 695 N N . ASP A 1 85 ? 1.439 -4.834 -21.686 1.00 59.34 85 ASP A N 1
ATOM 696 C CA . ASP A 1 85 ? 2.806 -5.253 -21.403 1.00 59.34 85 ASP A CA 1
ATOM 697 C C . ASP A 1 85 ? 2.708 -6.476 -20.472 1.00 59.34 85 ASP A C 1
ATOM 699 O O . ASP A 1 85 ? 2.265 -6.334 -19.324 1.00 59.34 85 ASP A O 1
ATOM 703 N N . PRO A 1 86 ? 3.033 -7.691 -20.955 1.00 62.72 86 PRO A N 1
ATOM 704 C CA . PRO A 1 86 ? 2.798 -8.919 -20.206 1.00 62.72 86 PRO A CA 1
ATOM 705 C C . PRO A 1 86 ? 3.659 -8.998 -18.935 1.00 62.72 86 PRO A C 1
ATOM 707 O O . PRO A 1 86 ? 3.444 -9.892 -18.116 1.00 62.72 86 PRO A O 1
ATOM 710 N N . GLY A 1 87 ? 4.619 -8.080 -18.753 1.00 80.56 87 GLY A N 1
ATOM 711 C CA . GLY A 1 87 ? 5.453 -7.989 -17.559 1.00 80.56 87 GLY A CA 1
ATOM 712 C C . GLY A 1 87 ? 4.805 -7.275 -16.370 1.00 80.56 87 GLY A C 1
ATOM 713 O O . GLY A 1 87 ? 5.289 -7.435 -15.247 1.00 80.56 87 GLY A O 1
ATOM 714 N N . VAL A 1 88 ? 3.724 -6.508 -16.568 1.00 90.81 88 VAL A N 1
ATOM 715 C CA . VAL A 1 88 ? 3.098 -5.720 -15.492 1.00 90.81 88 VAL A CA 1
ATOM 716 C C . VAL A 1 88 ? 1.910 -6.463 -14.891 1.00 90.81 88 VAL A C 1
ATOM 718 O O . VAL A 1 88 ? 0.954 -6.835 -15.567 1.00 90.81 88 VAL A O 1
ATOM 721 N N . SER A 1 89 ? 1.947 -6.636 -13.576 1.00 92.31 89 SER A N 1
ATOM 722 C CA . SER A 1 89 ? 0.932 -7.329 -12.790 1.00 92.31 89 SER A CA 1
ATOM 723 C C . SER A 1 89 ? 0.506 -6.494 -11.582 1.00 92.31 89 SER A C 1
ATOM 725 O O . SER A 1 89 ? 1.033 -5.410 -11.319 1.00 92.31 89 SER A O 1
ATOM 727 N N . SER A 1 90 ? -0.489 -6.985 -10.842 1.00 94.19 90 SER A N 1
ATOM 728 C CA . SER A 1 90 ? -0.896 -6.367 -9.585 1.00 94.19 90 SER A CA 1
ATOM 729 C C . SER A 1 90 ? -1.085 -7.395 -8.481 1.00 94.19 90 SER A C 1
ATOM 731 O O . SER A 1 90 ? -1.574 -8.503 -8.711 1.00 94.19 90 SER A O 1
ATOM 733 N N . VAL A 1 91 ? -0.722 -7.008 -7.262 1.00 95.81 91 VAL A N 1
ATOM 734 C CA . VAL A 1 91 ? -0.925 -7.802 -6.051 1.00 95.81 91 VAL A CA 1
ATOM 735 C C . VAL A 1 91 ? -1.841 -7.027 -5.124 1.00 95.81 91 VAL A C 1
ATOM 737 O O . VAL A 1 91 ? -1.535 -5.906 -4.729 1.00 95.81 91 VAL A O 1
ATOM 740 N N . SER A 1 92 ? -2.962 -7.645 -4.754 1.00 96.12 92 SER A N 1
ATOM 741 C CA . SER A 1 92 ? -3.895 -7.098 -3.769 1.00 96.12 92 SER A CA 1
ATOM 742 C C . SER A 1 92 ? -3.820 -7.866 -2.452 1.00 96.12 92 SER A C 1
ATOM 744 O O . SER A 1 92 ? -3.813 -9.102 -2.425 1.00 96.12 92 SER A O 1
ATOM 746 N N . ILE A 1 93 ? -3.804 -7.124 -1.351 1.00 96.19 93 ILE A N 1
ATOM 747 C CA . ILE A 1 93 ? -3.841 -7.641 0.013 1.00 96.19 93 ILE A CA 1
ATOM 748 C C . ILE A 1 93 ? -5.105 -7.112 0.668 1.00 96.19 93 ILE A C 1
ATOM 750 O O . ILE A 1 93 ? -5.342 -5.907 0.684 1.00 96.19 93 ILE A O 1
ATOM 754 N N . VAL A 1 94 ? -5.912 -8.022 1.207 1.00 95.62 94 VAL A N 1
ATOM 755 C CA . VAL A 1 94 ? -7.093 -7.694 2.003 1.00 95.62 94 VAL A CA 1
ATOM 756 C C . VAL A 1 94 ? -7.008 -8.478 3.299 1.00 95.62 94 VAL A C 1
ATOM 758 O O . VAL A 1 94 ? -6.864 -9.702 3.266 1.00 95.62 94 VAL A O 1
ATOM 761 N N . CYS A 1 95 ? -7.075 -7.789 4.432 1.00 93.81 95 CYS A N 1
ATOM 762 C CA . CYS A 1 95 ? -7.141 -8.441 5.733 1.00 93.81 95 CYS A CA 1
ATOM 763 C C . CYS A 1 95 ? -7.869 -7.586 6.767 1.00 93.81 95 CYS A C 1
ATOM 765 O O . CYS A 1 95 ? -7.837 -6.355 6.739 1.00 93.81 95 CYS A O 1
ATOM 767 N N . GLU A 1 96 ? -8.518 -8.264 7.699 1.00 93.00 96 GLU A N 1
ATOM 768 C CA . GLU A 1 96 ? -9.134 -7.649 8.868 1.00 93.00 96 GLU A CA 1
ATOM 769 C C . GLU A 1 96 ? -8.080 -7.389 9.951 1.00 93.00 96 GLU A C 1
ATOM 771 O O . GLU A 1 96 ? -7.011 -8.004 9.948 1.00 93.00 96 GLU A O 1
ATOM 776 N N . GLY A 1 97 ? -8.382 -6.470 10.868 1.00 90.50 97 GLY A N 1
ATOM 777 C CA . GLY A 1 97 ? -7.531 -6.165 12.020 1.00 90.50 97 GLY A CA 1
ATOM 778 C C . GLY A 1 97 ? -7.069 -4.712 12.079 1.00 90.50 97 GLY A C 1
ATOM 779 O O . GLY A 1 97 ? -7.214 -3.942 11.127 1.00 90.50 97 GLY A O 1
ATOM 780 N N . SER A 1 98 ? -6.523 -4.337 13.235 1.00 93.50 98 SER A N 1
ATOM 781 C CA . SER A 1 98 ? -5.909 -3.022 13.423 1.00 93.50 98 SER A CA 1
ATOM 782 C C . SER A 1 98 ? -4.436 -3.075 13.035 1.00 93.50 98 SER A C 1
ATOM 784 O O . SER A 1 98 ? -3.732 -4.024 13.369 1.00 93.50 98 SER A O 1
ATOM 786 N N . LEU A 1 99 ? -3.989 -2.049 12.326 1.00 94.69 99 LEU A N 1
ATOM 787 C CA . LEU A 1 99 ? -2.629 -1.901 11.840 1.00 94.69 99 LEU A CA 1
ATOM 788 C C . LEU A 1 99 ? -1.859 -0.910 12.714 1.00 94.69 99 LEU A C 1
ATOM 790 O O . LEU A 1 99 ? -2.394 0.132 13.107 1.00 94.69 99 LEU A O 1
ATOM 794 N N . ASP A 1 100 ? -0.592 -1.216 12.960 1.00 95.19 100 ASP A N 1
ATOM 795 C CA . ASP A 1 100 ? 0.382 -0.276 13.503 1.00 95.19 100 ASP A CA 1
ATOM 796 C C . ASP A 1 100 ? 0.949 0.586 12.361 1.00 95.19 100 ASP A C 1
ATOM 798 O O . ASP A 1 100 ? 1.618 0.081 11.453 1.00 95.19 100 ASP A O 1
ATOM 802 N N . LEU A 1 101 ? 0.644 1.888 12.379 1.00 91.38 101 LEU A N 1
ATOM 803 C CA . LEU A 1 101 ? 1.022 2.805 11.301 1.00 91.38 101 LEU A CA 1
ATOM 804 C C . LEU A 1 101 ? 2.538 3.016 11.212 1.00 91.38 101 LEU A C 1
ATOM 806 O O . LEU A 1 101 ? 3.060 3.140 10.106 1.00 91.38 101 LEU A O 1
ATOM 810 N N . GLU A 1 102 ? 3.260 3.023 12.336 1.00 91.88 102 GLU A N 1
ATOM 811 C CA . GLU A 1 102 ? 4.719 3.181 12.317 1.00 91.88 102 GLU A CA 1
ATOM 812 C C . GLU A 1 102 ? 5.389 1.954 11.703 1.00 91.88 102 GLU A C 1
ATOM 814 O O . GLU A 1 102 ? 6.240 2.097 10.819 1.00 91.88 102 GLU A O 1
ATOM 819 N N . LYS A 1 103 ? 4.958 0.745 12.090 1.00 94.50 103 LYS A N 1
ATOM 820 C CA . LYS A 1 103 ? 5.468 -0.495 11.479 1.00 94.50 103 LYS A CA 1
ATOM 821 C C . LYS A 1 103 ? 5.160 -0.563 9.990 1.00 94.50 103 LYS A C 1
ATOM 823 O O . LYS A 1 103 ? 6.016 -0.989 9.218 1.00 94.50 103 LYS A O 1
ATOM 828 N N . ALA A 1 104 ? 3.955 -0.158 9.591 1.00 92.50 104 ALA A N 1
ATOM 829 C CA . ALA A 1 104 ? 3.559 -0.141 8.189 1.00 92.50 104 ALA A CA 1
ATOM 830 C C . ALA A 1 104 ? 4.397 0.852 7.373 1.00 92.50 104 ALA A C 1
ATOM 832 O O . ALA A 1 104 ? 4.887 0.485 6.308 1.00 92.50 104 ALA A O 1
ATOM 833 N N . ASN A 1 105 ? 4.619 2.067 7.885 1.00 90.25 105 ASN A N 1
ATOM 834 C CA . ASN A 1 105 ? 5.459 3.070 7.228 1.00 90.25 105 ASN A CA 1
ATOM 835 C C . ASN A 1 105 ? 6.913 2.604 7.099 1.00 90.25 105 ASN A C 1
ATOM 837 O O . ASN A 1 105 ? 7.508 2.763 6.036 1.00 90.25 105 ASN A O 1
ATOM 841 N N . PHE A 1 106 ? 7.475 2.002 8.151 1.00 92.25 106 PHE A N 1
ATOM 842 C CA . PHE A 1 106 ? 8.831 1.457 8.105 1.00 92.25 106 PHE A CA 1
ATOM 843 C C . PHE A 1 106 ? 8.952 0.346 7.056 1.00 92.25 106 PHE A C 1
ATOM 845 O O . PHE A 1 106 ? 9.828 0.402 6.197 1.00 92.25 106 PHE A O 1
ATOM 852 N N . TRP A 1 107 ? 8.034 -0.625 7.081 1.00 93.44 107 TRP A N 1
ATOM 853 C CA . TRP A 1 107 ? 8.021 -1.723 6.117 1.00 93.44 107 TRP A CA 1
ATOM 854 C C . TRP A 1 107 ? 7.852 -1.234 4.673 1.00 93.44 107 TRP A C 1
ATOM 856 O O . TRP A 1 107 ? 8.602 -1.664 3.801 1.00 93.44 107 TRP A O 1
ATOM 866 N N . LEU A 1 108 ? 6.915 -0.315 4.417 1.00 91.00 108 LEU A N 1
ATOM 867 C CA . LEU A 1 108 ? 6.708 0.267 3.086 1.00 91.00 108 LEU A CA 1
ATOM 868 C C . LEU A 1 108 ? 7.934 1.053 2.609 1.00 91.00 108 LEU A C 1
ATOM 870 O O . LEU A 1 108 ? 8.287 0.961 1.437 1.00 91.00 108 LEU A O 1
ATOM 874 N N . GLY A 1 109 ? 8.604 1.782 3.506 1.00 89.62 109 GLY A N 1
ATOM 875 C CA . GLY A 1 109 ? 9.847 2.487 3.196 1.00 89.62 109 GLY A CA 1
ATOM 876 C C . GLY A 1 109 ? 10.976 1.537 2.791 1.00 89.62 109 GLY A C 1
ATOM 877 O O . GLY A 1 109 ? 11.632 1.769 1.779 1.00 89.62 109 GLY A O 1
ATOM 878 N N . THR A 1 110 ? 11.172 0.441 3.531 1.00 91.19 110 THR A N 1
ATOM 879 C CA . THR A 1 110 ? 12.152 -0.599 3.171 1.00 91.19 110 THR A CA 1
ATOM 880 C C . THR A 1 110 ? 11.796 -1.271 1.846 1.00 91.19 110 THR A C 1
ATOM 882 O O . THR A 1 110 ? 12.652 -1.381 0.975 1.00 91.19 110 THR A O 1
ATOM 885 N N . LEU A 1 111 ? 10.525 -1.641 1.659 1.00 91.44 111 LEU A N 1
ATOM 886 C CA . LEU A 1 111 ? 10.037 -2.257 0.426 1.00 91.44 111 LEU A CA 1
ATOM 887 C C . LEU A 1 111 ? 10.308 -1.369 -0.796 1.00 91.44 111 LEU A C 1
ATOM 889 O O . LEU A 1 111 ? 10.764 -1.862 -1.823 1.00 91.44 111 LEU A O 1
ATOM 893 N N . LEU A 1 112 ? 10.040 -0.065 -0.690 1.00 88.38 112 LEU A N 1
ATOM 894 C CA . LEU A 1 112 ? 10.306 0.887 -1.767 1.00 88.38 112 LEU A CA 1
ATOM 895 C C . LEU A 1 112 ? 11.802 1.069 -2.022 1.00 88.38 112 LEU A C 1
ATOM 897 O O . LEU A 1 112 ? 12.200 1.182 -3.170 1.00 88.38 112 LEU A O 1
ATOM 901 N N . MET A 1 113 ? 12.639 1.048 -0.987 1.00 87.31 113 MET A N 1
ATOM 902 C CA . MET A 1 113 ? 14.090 1.142 -1.160 1.00 87.31 113 MET A CA 1
ATOM 903 C C . MET A 1 113 ? 14.678 -0.077 -1.889 1.00 87.31 113 MET A C 1
ATOM 905 O O . MET A 1 113 ? 15.637 0.071 -2.643 1.00 87.31 113 MET A O 1
ATOM 909 N N . GLU A 1 114 ? 14.119 -1.267 -1.668 1.00 89.12 114 GLU A N 1
ATOM 910 C CA . GLU A 1 114 ? 14.594 -2.522 -2.268 1.00 89.12 114 GLU A CA 1
ATOM 911 C C . GLU A 1 114 ? 13.980 -2.798 -3.651 1.00 89.12 114 GLU A C 1
ATOM 913 O O . GLU A 1 114 ? 14.646 -3.375 -4.509 1.00 89.12 114 GLU A O 1
ATOM 918 N N . HIS A 1 115 ? 12.736 -2.363 -3.886 1.00 88.25 115 HIS A N 1
ATOM 919 C CA . HIS A 1 115 ? 11.944 -2.719 -5.071 1.00 88.25 115 HIS A CA 1
ATOM 920 C C . HIS A 1 115 ? 11.359 -1.508 -5.830 1.00 88.25 115 HIS A C 1
ATOM 922 O O . HIS A 1 115 ? 10.348 -1.651 -6.524 1.00 88.25 115 HIS A O 1
ATOM 928 N N . SER A 1 116 ? 11.957 -0.313 -5.733 1.00 84.38 116 SER A N 1
ATOM 929 C CA . SER A 1 116 ? 11.462 0.904 -6.416 1.00 84.38 116 SER A CA 1
ATOM 930 C C . SER A 1 116 ? 11.347 0.756 -7.936 1.00 84.38 116 SER A C 1
ATOM 932 O O . SER A 1 116 ? 10.419 1.293 -8.538 1.00 84.38 116 SER A O 1
ATOM 934 N N . GLU A 1 117 ? 12.252 0.005 -8.569 1.00 87.56 117 GLU A N 1
ATOM 935 C CA . GLU A 1 117 ? 12.243 -0.229 -10.022 1.00 87.56 117 GLU A CA 1
ATOM 936 C C . GLU A 1 117 ? 11.151 -1.207 -10.481 1.00 87.56 117 GLU A C 1
ATOM 938 O O . GLU A 1 117 ? 10.791 -1.242 -11.664 1.00 87.56 117 GLU A O 1
ATOM 943 N N . ASP A 1 118 ? 10.637 -2.014 -9.555 1.00 91.00 118 ASP A N 1
ATOM 944 C CA . ASP A 1 118 ? 9.621 -3.029 -9.811 1.00 91.00 118 ASP A CA 1
ATOM 945 C C . ASP A 1 118 ? 8.220 -2.531 -9.434 1.00 91.00 118 ASP A C 1
ATOM 947 O O . ASP A 1 118 ? 7.251 -2.878 -10.111 1.00 91.00 118 ASP A O 1
ATOM 951 N N . ILE A 1 119 ? 8.097 -1.691 -8.398 1.00 92.25 119 ILE A N 1
ATOM 952 C CA . ILE A 1 119 ? 6.825 -1.147 -7.905 1.00 92.25 119 ILE A CA 1
ATOM 953 C C . ILE A 1 119 ? 6.557 0.237 -8.503 1.00 92.25 119 ILE A C 1
ATOM 955 O O . ILE A 1 119 ? 7.072 1.258 -8.058 1.00 92.25 119 ILE A O 1
ATOM 959 N N . TYR A 1 120 ? 5.630 0.299 -9.454 1.00 92.50 120 TYR A N 1
ATOM 960 C CA . TYR A 1 120 ? 5.274 1.552 -10.126 1.00 92.50 120 TYR A CA 1
ATOM 961 C C . TYR A 1 120 ? 4.270 2.379 -9.338 1.00 92.50 120 TYR A C 1
ATOM 963 O O . TYR A 1 120 ? 4.328 3.613 -9.309 1.00 92.50 120 TYR A O 1
ATOM 971 N N . ARG A 1 121 ? 3.294 1.703 -8.728 1.00 93.56 121 ARG A N 1
ATOM 972 C CA . ARG A 1 121 ? 2.226 2.360 -7.981 1.00 93.56 121 ARG A CA 1
ATOM 973 C C . ARG A 1 121 ? 1.728 1.473 -6.861 1.00 93.56 121 ARG A C 1
ATOM 975 O O . ARG A 1 121 ? 1.545 0.270 -7.031 1.00 93.56 121 ARG A O 1
ATOM 982 N N . MET A 1 122 ? 1.394 2.108 -5.751 1.00 94.31 122 MET A N 1
ATOM 983 C CA . MET A 1 122 ? 0.649 1.486 -4.673 1.00 94.31 122 MET A CA 1
ATOM 984 C C . MET A 1 122 ? -0.475 2.389 -4.194 1.00 94.31 122 MET A C 1
ATOM 986 O O . MET A 1 122 ? -0.400 3.616 -4.278 1.00 94.31 122 MET A O 1
ATOM 990 N N . LYS A 1 123 ? -1.540 1.774 -3.698 1.00 95.31 123 LYS A N 1
ATOM 991 C CA . LYS A 1 123 ? -2.617 2.470 -2.997 1.00 95.31 123 LYS A CA 1
ATOM 992 C C . LYS A 1 123 ? -3.083 1.609 -1.849 1.00 95.31 123 LYS A C 1
ATOM 994 O O . LYS A 1 123 ? -3.146 0.387 -1.994 1.00 95.31 123 LYS A O 1
ATOM 999 N N . GLY A 1 124 ? -3.489 2.237 -0.759 1.00 95.00 124 GLY A N 1
ATOM 1000 C CA . GLY A 1 124 ? -4.098 1.498 0.325 1.00 95.00 124 GLY A CA 1
ATOM 1001 C C . GLY A 1 124 ? -5.112 2.278 1.133 1.00 95.00 124 GLY A C 1
ATOM 1002 O O . GLY A 1 124 ? -5.139 3.504 1.141 1.00 95.00 124 GLY A O 1
ATOM 1003 N N . LEU A 1 125 ? -5.961 1.507 1.795 1.00 95.88 125 LEU A N 1
ATOM 1004 C CA . LEU A 1 125 ? -6.908 1.912 2.815 1.00 95.88 125 LEU A CA 1
ATOM 1005 C C . LEU A 1 125 ? -6.605 1.054 4.038 1.00 95.88 125 LEU A C 1
ATOM 1007 O O . LEU A 1 125 ? -6.646 -0.173 3.959 1.00 95.88 125 LEU A O 1
ATOM 1011 N N . LEU A 1 126 ? -6.284 1.694 5.150 1.00 96.06 126 LEU A N 1
ATOM 1012 C CA . LEU A 1 126 ? -5.786 1.064 6.360 1.00 96.06 126 LEU A CA 1
ATOM 1013 C C . LEU A 1 126 ? -6.737 1.334 7.526 1.00 96.06 126 LEU A C 1
ATOM 1015 O O . LEU A 1 126 ? -7.272 2.436 7.691 1.00 96.06 126 LEU A O 1
ATOM 1019 N N . SER A 1 127 ? -6.914 0.317 8.360 1.00 96.62 127 SER A N 1
ATOM 1020 C CA . SER A 1 127 ? -7.559 0.409 9.663 1.00 96.62 127 SER A CA 1
ATOM 1021 C C . SER A 1 127 ? -6.479 0.581 10.727 1.00 96.62 127 SER A C 1
ATOM 1023 O O . SER A 1 127 ? -5.987 -0.396 11.286 1.00 96.62 127 SER A O 1
ATOM 1025 N N . VAL A 1 128 ? -6.099 1.825 11.004 1.00 95.19 128 VAL A N 1
ATOM 1026 C CA . VAL A 1 128 ? -5.020 2.148 11.948 1.00 95.19 128 VAL A CA 1
ATOM 1027 C C . VAL A 1 128 ? -5.514 2.098 13.397 1.00 95.19 128 VAL A C 1
ATOM 1029 O O . VAL A 1 128 ? -6.609 2.572 13.718 1.00 95.19 128 VAL A O 1
ATOM 1032 N N . GLN A 1 129 ? -4.702 1.531 14.291 1.00 94.38 129 GLN A N 1
ATOM 1033 C CA . GLN A 1 129 ? -5.000 1.517 15.723 1.00 94.38 129 GLN A CA 1
ATOM 1034 C C . GLN A 1 129 ? -5.093 2.943 16.284 1.00 94.38 129 GLN A C 1
ATOM 1036 O O . GLN A 1 129 ? -4.256 3.794 16.009 1.00 94.38 129 GLN A O 1
ATOM 1041 N N . GLY A 1 130 ? -6.118 3.205 17.096 1.00 91.75 130 GLY A N 1
ATOM 1042 C CA . GLY A 1 130 ? -6.323 4.519 17.713 1.00 91.75 130 GLY A CA 1
ATOM 1043 C C . GLY A 1 130 ? -6.952 5.566 16.788 1.00 91.75 130 GLY A C 1
ATOM 1044 O O . GLY A 1 130 ? -7.299 6.643 17.264 1.00 91.75 130 GLY A O 1
ATOM 1045 N N . MET A 1 131 ? -7.174 5.249 15.506 1.00 92.94 131 MET A N 1
ATOM 1046 C CA . MET A 1 131 ? -7.878 6.124 14.567 1.00 92.94 131 MET A CA 1
ATOM 1047 C C . MET A 1 131 ? -9.325 5.660 14.362 1.00 92.94 131 MET A C 1
ATOM 1049 O O . MET A 1 131 ? -9.621 4.464 14.246 1.00 92.94 131 MET A O 1
ATOM 1053 N N . ASN A 1 132 ? -10.244 6.628 14.332 1.00 93.25 132 ASN A N 1
ATOM 1054 C CA . ASN A 1 132 ? -11.652 6.406 13.988 1.00 93.25 132 ASN A CA 1
ATOM 1055 C C . ASN A 1 132 ? -11.945 6.667 12.512 1.00 93.25 132 ASN A C 1
ATOM 1057 O O . ASN A 1 132 ? -12.999 6.267 12.018 1.00 93.25 132 ASN A O 1
ATOM 1061 N N . GLU A 1 133 ? -11.012 7.303 11.814 1.00 94.38 133 GLU A N 1
ATOM 1062 C CA . GLU A 1 133 ? -11.024 7.473 10.370 1.00 94.38 133 GLU A CA 1
ATOM 1063 C C . GLU A 1 133 ? -10.332 6.306 9.676 1.00 94.38 133 GLU A C 1
ATOM 1065 O O . GLU A 1 133 ? -9.480 5.607 10.235 1.00 94.38 133 GLU A O 1
ATOM 1070 N N . ARG A 1 134 ? -10.711 6.098 8.422 1.00 95.12 134 ARG A N 1
ATOM 1071 C CA . ARG A 1 134 ? -9.909 5.328 7.481 1.00 95.12 134 ARG A CA 1
ATOM 1072 C C . ARG A 1 134 ? -8.648 6.120 7.183 1.00 95.12 134 ARG A C 1
ATOM 1074 O O . ARG A 1 134 ? -8.720 7.328 6.973 1.00 95.12 134 ARG A O 1
ATOM 1081 N N . PHE A 1 135 ? -7.518 5.439 7.102 1.00 95.31 135 PHE A N 1
ATOM 1082 C CA . PHE A 1 135 ? -6.294 6.054 6.616 1.00 95.31 135 PHE A CA 1
ATOM 1083 C C . PHE A 1 135 ? -6.074 5.614 5.175 1.00 95.31 135 PHE A C 1
ATOM 1085 O O . PHE A 1 135 ? -5.976 4.416 4.909 1.00 95.31 135 PHE A O 1
ATOM 1092 N N . VAL A 1 136 ? -6.041 6.552 4.239 1.00 95.19 136 VAL A N 1
ATOM 1093 C CA . VAL A 1 136 ? -5.773 6.253 2.832 1.00 95.19 136 VAL A CA 1
ATOM 1094 C C . VAL A 1 136 ? -4.368 6.699 2.484 1.00 95.19 136 VAL A C 1
ATOM 1096 O O . VAL A 1 136 ? -3.890 7.716 2.974 1.00 95.19 136 VAL A O 1
ATOM 1099 N N . PHE A 1 137 ? -3.699 5.939 1.631 1.00 93.62 137 PHE A N 1
ATOM 1100 C CA . PHE A 1 137 ? -2.402 6.328 1.109 1.00 93.62 137 PHE A CA 1
ATOM 1101 C C . PHE A 1 137 ? -2.281 6.000 -0.370 1.00 93.62 137 PHE A C 1
ATOM 1103 O O . PHE A 1 137 ? -2.958 5.113 -0.909 1.00 93.62 137 PHE A O 1
ATOM 1110 N N . GLN A 1 138 ? -1.374 6.711 -1.018 1.00 91.94 138 GLN A N 1
ATOM 1111 C CA . GLN A 1 138 ? -0.943 6.456 -2.378 1.00 91.94 138 GLN A CA 1
ATOM 1112 C C . GLN A 1 138 ? 0.572 6.591 -2.463 1.00 91.94 138 GLN A C 1
ATOM 1114 O O . GLN A 1 138 ? 1.170 7.448 -1.816 1.00 91.94 138 GLN A O 1
ATOM 1119 N N . GLY A 1 139 ? 1.180 5.741 -3.283 1.00 87.25 139 GLY A N 1
ATOM 1120 C CA . GLY A 1 139 ? 2.593 5.820 -3.602 1.00 87.25 139 GLY A CA 1
ATOM 1121 C C . GLY A 1 139 ? 2.840 5.660 -5.094 1.00 87.25 139 GLY A C 1
ATOM 1122 O O . GLY A 1 139 ? 2.147 4.887 -5.765 1.00 87.25 139 GLY A O 1
ATOM 1123 N N . VAL A 1 140 ? 3.798 6.418 -5.615 1.00 83.81 140 VAL A N 1
ATOM 1124 C CA . VAL A 1 140 ? 4.274 6.335 -7.001 1.00 83.81 140 VAL A CA 1
ATOM 1125 C C . VAL A 1 140 ? 5.792 6.337 -6.945 1.00 83.81 140 VAL A C 1
ATOM 1127 O O . VAL A 1 140 ? 6.379 7.364 -6.606 1.00 83.81 140 VAL A O 1
ATOM 1130 N N . HIS A 1 141 ? 6.403 5.198 -7.274 1.00 77.44 141 HIS A N 1
ATOM 1131 C CA . HIS A 1 141 ? 7.829 4.958 -7.041 1.00 77.44 141 HIS A CA 1
ATOM 1132 C C . HIS A 1 141 ? 8.199 5.344 -5.595 1.00 77.44 141 HIS A C 1
ATOM 1134 O O . HIS A 1 141 ? 7.575 4.854 -4.655 1.00 77.44 141 HIS A O 1
ATOM 1140 N N . ASP A 1 142 ? 9.126 6.282 -5.418 1.00 74.00 142 ASP A N 1
ATOM 1141 C CA . ASP A 1 142 ? 9.687 6.654 -4.115 1.00 74.00 142 ASP A CA 1
ATOM 1142 C C . ASP A 1 142 ? 8.819 7.653 -3.330 1.00 74.00 142 ASP A C 1
ATOM 1144 O O . ASP A 1 142 ? 9.107 7.975 -2.176 1.00 74.00 142 ASP A O 1
ATOM 1148 N N . ILE A 1 143 ? 7.760 8.187 -3.948 1.00 76.94 143 ILE A N 1
ATOM 1149 C CA . ILE A 1 143 ? 6.879 9.170 -3.314 1.00 76.94 143 ILE A CA 1
ATOM 1150 C C . ILE A 1 143 ? 5.753 8.432 -2.606 1.00 76.94 143 ILE A C 1
ATOM 1152 O O . ILE A 1 143 ? 4.984 7.720 -3.250 1.00 76.94 143 ILE A O 1
ATOM 1156 N N . PHE A 1 144 ? 5.615 8.670 -1.303 1.00 82.62 144 PHE A N 1
ATOM 1157 C CA . PHE A 1 144 ? 4.551 8.133 -0.463 1.00 82.62 144 PHE A CA 1
ATOM 1158 C C . PHE A 1 144 ? 3.789 9.265 0.233 1.00 82.62 144 PHE A C 1
ATOM 1160 O O . PHE A 1 144 ? 4.386 10.109 0.900 1.00 82.62 144 PHE A O 1
ATOM 1167 N N . GLU A 1 145 ? 2.464 9.266 0.105 1.00 87.12 145 GLU A N 1
ATOM 1168 C CA . GLU A 1 145 ? 1.575 10.236 0.744 1.00 87.12 145 GLU A CA 1
ATOM 1169 C C . GLU A 1 145 ? 0.388 9.510 1.382 1.00 87.12 145 GLU A C 1
ATOM 1171 O O . GLU A 1 145 ? -0.248 8.663 0.749 1.00 87.12 145 GLU A O 1
ATOM 1176 N N . GLY A 1 146 ? 0.070 9.855 2.629 1.00 90.31 146 GLY A N 1
ATOM 1177 C CA . GLY A 1 146 ? -1.063 9.294 3.354 1.00 90.31 146 GLY A CA 1
ATOM 1178 C C . GLY A 1 146 ? -1.813 10.348 4.154 1.00 90.31 146 GLY A C 1
ATOM 1179 O O . GLY A 1 146 ? -1.212 11.274 4.701 1.00 90.31 146 GLY A O 1
ATOM 1180 N N . SER A 1 147 ? -3.130 10.201 4.227 1.00 91.75 147 SER A N 1
ATOM 1181 C CA . SER A 1 147 ? -4.011 11.106 4.955 1.00 91.75 147 SER A CA 1
ATOM 1182 C C . SER A 1 147 ? -5.220 10.368 5.541 1.00 91.75 147 SER A C 1
ATOM 1184 O O . SER A 1 147 ? -5.637 9.321 5.032 1.00 91.75 147 SER A O 1
ATOM 1186 N N . PRO A 1 148 ? -5.812 10.892 6.627 1.00 93.94 148 PRO A N 1
ATOM 1187 C CA . PRO A 1 148 ? -7.146 10.482 7.042 1.00 93.94 148 PRO A CA 1
ATOM 1188 C C . PRO A 1 148 ? -8.166 10.788 5.934 1.00 93.94 148 PRO A C 1
ATOM 1190 O O . PRO A 1 148 ? -8.141 11.865 5.338 1.00 93.94 148 PRO A O 1
ATOM 1193 N N . ASP A 1 149 ? -9.057 9.837 5.668 1.00 94.25 149 ASP A N 1
ATOM 1194 C CA . ASP A 1 149 ? -10.220 9.995 4.788 1.00 94.25 149 ASP A CA 1
ATOM 1195 C C . ASP A 1 149 ? -11.464 10.267 5.658 1.00 94.25 149 ASP A C 1
ATOM 1197 O O . ASP A 1 149 ? -11.481 11.205 6.453 1.00 94.25 149 ASP A O 1
ATOM 1201 N N . ARG A 1 150 ? -12.516 9.447 5.567 1.00 94.38 150 ARG A N 1
ATOM 1202 C CA . ARG A 1 150 ? -13.716 9.572 6.397 1.00 94.38 150 ARG A CA 1
ATOM 1203 C C . ARG A 1 150 ? -13.685 8.651 7.611 1.00 94.38 150 ARG A C 1
ATOM 1205 O O . ARG A 1 150 ? -13.028 7.608 7.607 1.00 94.38 150 ARG A O 1
ATOM 1212 N N . LEU A 1 151 ? -14.509 8.983 8.605 1.00 94.94 151 LEU A N 1
ATOM 1213 C CA . LEU A 1 151 ? -14.846 8.091 9.715 1.00 94.94 151 LEU A CA 1
ATOM 1214 C C . LEU A 1 151 ? -15.340 6.730 9.205 1.00 94.94 151 LEU A C 1
ATOM 1216 O O . LEU A 1 151 ? -16.063 6.643 8.203 1.00 94.94 151 LEU A O 1
ATOM 1220 N N . TRP A 1 152 ? -14.965 5.671 9.918 1.00 94.62 152 TRP A N 1
ATOM 1221 C CA . TRP A 1 152 ? -15.578 4.355 9.759 1.00 94.62 152 TRP A CA 1
ATOM 1222 C C . TRP A 1 152 ? -17.076 4.443 10.086 1.00 94.62 152 TRP A C 1
ATOM 1224 O O . TRP A 1 152 ? -17.471 5.094 11.055 1.00 94.62 152 TRP A O 1
ATOM 1234 N N . GLY A 1 153 ? -17.919 3.801 9.273 1.00 93.00 153 GLY A N 1
ATOM 1235 C CA . GLY A 1 153 ? -19.342 3.674 9.589 1.00 93.00 153 GLY A CA 1
ATOM 1236 C C . GLY A 1 153 ? -19.580 2.785 10.822 1.00 93.00 153 GLY A C 1
ATOM 1237 O O . GLY A 1 153 ? -18.744 1.935 11.125 1.00 93.00 153 GLY A O 1
ATOM 1238 N N . PRO A 1 154 ? -20.723 2.928 11.516 1.00 89.00 154 PRO A N 1
ATOM 1239 C CA . PRO A 1 154 ? -21.017 2.173 12.740 1.00 89.00 154 PRO A CA 1
ATOM 1240 C C . PRO A 1 154 ? -21.088 0.651 12.530 1.00 89.00 154 PRO A C 1
ATOM 1242 O O . PRO A 1 154 ? -20.726 -0.100 13.427 1.00 89.00 154 PRO A O 1
ATOM 1245 N N . GLU A 1 155 ? -21.508 0.201 11.346 1.00 90.94 155 GLU A N 1
ATOM 1246 C CA . GLU A 1 155 ? -21.559 -1.221 10.959 1.00 90.94 155 GLU A CA 1
ATOM 1247 C C . GLU A 1 155 ? -20.501 -1.580 9.905 1.00 90.94 155 GLU A C 1
ATOM 1249 O O . GLU A 1 155 ? -20.535 -2.647 9.295 1.00 90.94 155 GLU A O 1
ATOM 1254 N N . GLU A 1 156 ? -19.568 -0.668 9.632 1.00 90.94 156 GLU A N 1
ATOM 1255 C CA . GLU A 1 156 ? -18.581 -0.872 8.586 1.00 90.94 156 GLU A CA 1
ATOM 1256 C C . GLU A 1 156 ? -17.408 -1.717 9.107 1.00 90.94 156 GLU A C 1
ATOM 1258 O O . GLU A 1 156 ? -16.747 -1.309 10.067 1.00 90.94 156 GLU A O 1
ATOM 1263 N N . PRO A 1 157 ? -17.099 -2.870 8.483 1.00 90.62 157 PRO A N 1
ATOM 1264 C CA . PRO A 1 157 ? -16.002 -3.707 8.939 1.00 90.62 157 PRO A CA 1
ATOM 1265 C C . PRO A 1 157 ? -14.669 -2.999 8.712 1.00 90.62 157 PRO A C 1
ATOM 1267 O O . PRO A 1 157 ? -14.333 -2.596 7.594 1.00 90.62 157 PRO A O 1
ATOM 1270 N N . ARG A 1 158 ? -13.886 -2.894 9.785 1.00 93.25 158 ARG A N 1
ATOM 1271 C CA . ARG A 1 158 ? -12.525 -2.368 9.749 1.00 93.25 158 ARG A CA 1
ATOM 1272 C C . ARG A 1 158 ? -11.612 -3.330 8.999 1.00 93.25 158 ARG A C 1
ATOM 1274 O O . ARG A 1 158 ? -11.240 -4.387 9.505 1.00 93.25 158 ARG A O 1
ATOM 1281 N N . MET A 1 159 ? -11.264 -2.948 7.777 1.00 94.75 159 MET A N 1
ATOM 1282 C CA . MET A 1 159 ? -10.441 -3.746 6.876 1.00 94.75 159 MET A CA 1
ATOM 1283 C C . MET A 1 159 ? -9.267 -2.943 6.345 1.00 94.75 159 MET A C 1
ATOM 1285 O O . MET A 1 159 ? -9.375 -1.749 6.075 1.00 94.75 159 MET A O 1
ATOM 1289 N N . ASN A 1 160 ? -8.173 -3.647 6.107 1.00 95.56 160 ASN A N 1
ATOM 1290 C CA . ASN A 1 160 ? -7.018 -3.146 5.397 1.00 95.56 160 ASN A CA 1
ATOM 1291 C C . ASN A 1 160 ? -7.057 -3.666 3.963 1.00 95.56 160 ASN A C 1
ATOM 1293 O O . ASN A 1 160 ? -7.273 -4.860 3.735 1.00 95.56 160 ASN A O 1
ATOM 1297 N N . LYS A 1 161 ? -6.855 -2.775 2.998 1.00 96.19 161 LYS A N 1
ATOM 1298 C CA . LYS A 1 161 ? -6.805 -3.079 1.570 1.00 96.19 161 LYS A CA 1
ATOM 1299 C C . LYS A 1 161 ? -5.614 -2.363 0.971 1.00 96.19 161 LYS A C 1
ATOM 1301 O O . LYS A 1 161 ? -5.558 -1.143 1.049 1.00 96.19 161 LYS A O 1
ATOM 1306 N N . ILE A 1 162 ? -4.698 -3.092 0.355 1.00 95.69 162 ILE A N 1
ATOM 1307 C CA . ILE A 1 162 ? -3.571 -2.514 -0.379 1.00 95.69 162 ILE A CA 1
ATOM 1308 C C . ILE A 1 162 ? -3.503 -3.160 -1.752 1.00 95.69 162 ILE A C 1
ATOM 1310 O O . ILE A 1 162 ? -3.737 -4.361 -1.885 1.00 95.69 162 ILE A O 1
ATOM 1314 N N . VAL A 1 163 ? -3.168 -2.368 -2.762 1.00 96.44 163 VAL A N 1
ATOM 1315 C CA . VAL A 1 163 ? -2.812 -2.843 -4.095 1.00 96.44 163 VAL A CA 1
ATOM 1316 C C . VAL A 1 163 ? -1.432 -2.323 -4.473 1.00 96.44 163 VAL A C 1
ATOM 1318 O O . VAL A 1 163 ? -1.149 -1.138 -4.301 1.00 96.44 163 VAL A O 1
ATOM 1321 N N . PHE A 1 164 ? -0.605 -3.212 -5.008 1.00 95.50 164 PHE A N 1
ATOM 1322 C CA . PHE A 1 164 ? 0.676 -2.918 -5.642 1.00 95.50 164 PHE A CA 1
ATOM 1323 C C . PHE A 1 164 ? 0.555 -3.209 -7.135 1.00 95.50 164 PHE A C 1
ATOM 1325 O O . PHE A 1 164 ? -0.070 -4.201 -7.511 1.00 95.50 164 PHE A O 1
ATOM 1332 N N . ILE A 1 165 ? 1.125 -2.352 -7.976 1.00 94.56 165 ILE A N 1
ATOM 1333 C CA . ILE A 1 165 ? 1.140 -2.484 -9.435 1.00 94.56 165 ILE A CA 1
ATOM 1334 C C . ILE A 1 165 ? 2.586 -2.337 -9.890 1.00 94.56 165 ILE A C 1
ATOM 1336 O O . ILE A 1 165 ? 3.244 -1.359 -9.529 1.00 94.56 165 ILE A O 1
ATOM 1340 N N . GLY A 1 166 ? 3.063 -3.299 -10.671 1.00 94.06 166 GLY A N 1
ATOM 1341 C CA . GLY A 1 166 ? 4.479 -3.412 -10.981 1.00 94.06 166 GLY A CA 1
ATOM 1342 C C . GLY A 1 166 ? 4.840 -4.705 -11.698 1.00 94.06 166 GLY A C 1
ATOM 1343 O O . GLY A 1 166 ? 3.968 -5.513 -12.023 1.00 94.06 166 GLY A O 1
ATOM 1344 N N . LYS A 1 167 ? 6.131 -4.917 -11.924 1.00 93.31 167 LYS A N 1
ATOM 1345 C CA . LYS A 1 167 ? 6.680 -6.162 -12.484 1.00 93.31 167 LYS A CA 1
ATOM 1346 C C . LYS A 1 167 ? 7.298 -7.016 -11.374 1.00 93.31 167 LYS A C 1
ATOM 1348 O O . LYS A 1 167 ? 7.592 -6.505 -10.303 1.00 93.31 167 LYS A O 1
ATOM 1353 N N . ASN A 1 168 ? 7.453 -8.321 -11.610 1.00 91.19 168 ASN A N 1
ATOM 1354 C CA . ASN A 1 168 ? 8.137 -9.253 -10.693 1.00 91.19 168 ASN A CA 1
ATOM 1355 C C . ASN A 1 168 ? 7.648 -9.232 -9.224 1.00 91.19 168 ASN A C 1
ATOM 1357 O O . ASN A 1 168 ? 8.418 -9.494 -8.306 1.00 91.19 168 ASN A O 1
ATOM 1361 N N . LEU A 1 169 ? 6.368 -8.931 -8.984 1.00 92.31 169 LEU A N 1
ATOM 1362 C CA . LEU A 1 169 ? 5.835 -8.788 -7.628 1.00 92.31 169 LEU A CA 1
ATOM 1363 C C . LEU A 1 169 ? 5.693 -10.149 -6.923 1.00 92.31 169 LEU A C 1
ATOM 1365 O O . LEU A 1 169 ? 4.900 -10.992 -7.353 1.00 92.31 169 LEU A O 1
ATOM 1369 N N . ASP A 1 170 ? 6.364 -10.338 -5.783 1.00 93.19 170 ASP A N 1
ATOM 1370 C CA . ASP A 1 170 ? 6.148 -11.509 -4.925 1.00 93.19 170 ASP A CA 1
ATOM 1371 C C . ASP A 1 170 ? 4.933 -11.295 -4.005 1.00 93.19 170 ASP A C 1
ATOM 1373 O O . ASP A 1 170 ? 4.969 -10.626 -2.967 1.00 93.19 170 ASP A O 1
ATOM 1377 N N . ALA A 1 171 ? 3.809 -11.907 -4.380 1.00 93.12 171 ALA A N 1
ATOM 1378 C CA . ALA A 1 171 ? 2.573 -11.797 -3.618 1.00 93.12 171 ALA A CA 1
ATOM 1379 C C . ALA A 1 171 ? 2.646 -12.407 -2.207 1.00 93.12 171 ALA A C 1
ATOM 1381 O O . ALA A 1 171 ? 1.872 -11.996 -1.337 1.00 93.12 171 ALA A O 1
ATOM 1382 N N . GLN A 1 172 ? 3.497 -13.409 -1.971 1.00 94.31 172 GLN A N 1
ATOM 1383 C CA . GLN A 1 172 ? 3.631 -14.054 -0.662 1.00 94.31 172 GLN A CA 1
ATOM 1384 C C . GLN A 1 172 ? 4.468 -13.199 0.278 1.00 94.31 172 GLN A C 1
ATOM 1386 O O . GLN A 1 172 ? 4.069 -12.999 1.429 1.00 94.31 172 GLN A O 1
ATOM 1391 N N . GLU A 1 173 ? 5.575 -12.656 -0.218 1.00 94.00 173 GLU A N 1
ATOM 1392 C CA . GLU A 1 173 ? 6.420 -11.730 0.528 1.00 94.00 173 GLU A CA 1
ATOM 1393 C C . GLU A 1 173 ? 5.648 -10.472 0.926 1.00 94.00 173 GLU A C 1
ATOM 1395 O O . GLU A 1 173 ? 5.568 -10.160 2.116 1.00 94.00 173 GLU A O 1
ATOM 1400 N N . LEU A 1 174 ? 4.965 -9.829 -0.028 1.00 94.88 174 LEU A N 1
ATOM 1401 C CA . LEU A 1 174 ? 4.150 -8.639 0.235 1.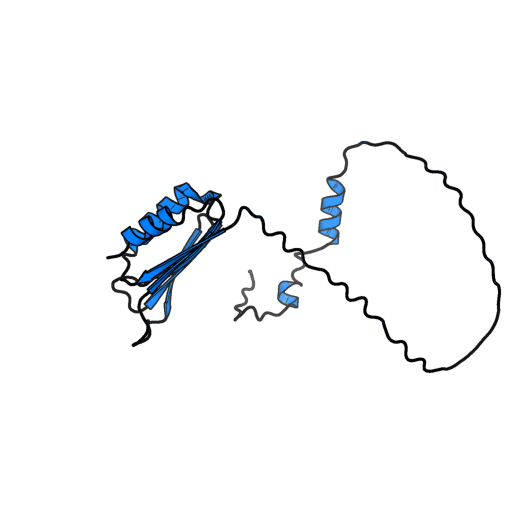00 94.88 174 LEU A CA 1
ATOM 1402 C C . LEU A 1 174 ? 3.061 -8.913 1.283 1.00 94.88 174 LEU A C 1
ATOM 1404 O O . LEU A 1 174 ? 2.864 -8.131 2.216 1.00 94.88 174 LEU A O 1
ATOM 1408 N N . LYS A 1 175 ? 2.368 -10.056 1.182 1.00 94.88 175 LYS A N 1
ATOM 1409 C CA . LYS A 1 175 ? 1.355 -10.467 2.172 1.00 94.88 175 LYS A CA 1
ATOM 1410 C C . LYS A 1 175 ? 1.961 -10.737 3.542 1.00 94.88 175 LYS A C 1
ATOM 1412 O O . LYS A 1 175 ? 1.336 -10.402 4.547 1.00 94.88 175 LYS A O 1
ATOM 1417 N N . LYS A 1 176 ? 3.129 -11.374 3.600 1.00 94.75 176 LYS A N 1
ATOM 1418 C CA . LYS A 1 176 ? 3.814 -11.696 4.855 1.00 94.75 176 LYS A CA 1
ATOM 1419 C C . LYS A 1 176 ? 4.315 -10.429 5.543 1.00 94.75 176 LYS A C 1
ATOM 1421 O O . LYS A 1 176 ? 4.063 -10.274 6.736 1.00 94.75 176 LYS A O 1
ATOM 1426 N N . GLY A 1 177 ? 4.955 -9.535 4.793 1.00 93.69 177 GLY A N 1
ATOM 1427 C CA . GLY A 1 177 ? 5.417 -8.236 5.276 1.00 93.69 177 GLY A CA 1
ATOM 1428 C C . GLY A 1 177 ? 4.265 -7.414 5.838 1.00 93.69 177 GLY A C 1
ATOM 1429 O O . GLY A 1 177 ? 4.303 -7.024 7.001 1.00 93.69 177 GLY A O 1
ATOM 1430 N N . PHE A 1 178 ? 3.170 -7.290 5.081 1.00 94.50 178 PHE A N 1
ATOM 1431 C CA . PHE A 1 178 ? 2.006 -6.547 5.555 1.00 94.50 178 PHE A CA 1
ATOM 1432 C C . PHE A 1 178 ? 1.363 -7.157 6.808 1.00 94.50 178 PHE A C 1
ATOM 1434 O O . PHE A 1 178 ? 1.006 -6.442 7.743 1.00 94.50 178 PHE A O 1
ATOM 1441 N N . LYS A 1 179 ? 1.236 -8.489 6.869 1.00 93.50 179 LYS A N 1
ATOM 1442 C CA . LYS A 1 179 ? 0.686 -9.169 8.052 1.00 93.50 179 LYS A CA 1
ATOM 1443 C C . LYS A 1 179 ? 1.533 -8.963 9.308 1.00 93.50 179 LYS A C 1
ATOM 1445 O O . LYS A 1 179 ? 0.972 -8.987 10.396 1.00 93.50 179 LYS A O 1
ATOM 1450 N N . ALA A 1 180 ? 2.843 -8.750 9.181 1.00 94.19 180 ALA A N 1
ATOM 1451 C CA . ALA A 1 180 ? 3.713 -8.458 10.321 1.00 94.19 180 ALA A CA 1
ATOM 1452 C C . ALA A 1 180 ? 3.462 -7.064 10.933 1.00 94.19 180 ALA A C 1
ATOM 1454 O O . ALA A 1 180 ? 3.863 -6.811 12.069 1.00 94.19 180 ALA A O 1
ATOM 1455 N N . CYS A 1 181 ? 2.788 -6.171 10.202 1.00 93.62 181 CYS A N 1
ATOM 1456 C CA . CYS A 1 181 ? 2.385 -4.848 10.678 1.00 93.62 181 CYS A CA 1
ATOM 1457 C C . CYS A 1 181 ? 1.029 -4.856 11.410 1.00 93.62 181 CYS A C 1
ATOM 1459 O O . CYS A 1 181 ? 0.653 -3.845 12.007 1.00 93.62 181 CYS A O 1
ATOM 1461 N N . LEU A 1 182 ? 0.279 -5.964 11.347 1.00 93.25 182 LEU A N 1
ATOM 1462 C CA . LEU A 1 182 ? -0.968 -6.130 12.096 1.00 93.25 182 LEU A CA 1
ATOM 1463 C C . LEU A 1 182 ? -0.677 -6.344 13.586 1.00 93.25 182 LEU A C 1
ATOM 1465 O O . LEU A 1 182 ? 0.386 -6.844 13.963 1.00 93.25 182 LEU A O 1
ATOM 1469 N N . LEU A 1 183 ? -1.642 -5.955 14.415 1.00 87.75 183 LEU A N 1
ATOM 1470 C CA . LEU A 1 183 ? -1.614 -6.094 15.871 1.00 87.75 183 LEU A CA 1
ATOM 1471 C C . LEU A 1 183 ? -2.366 -7.333 16.356 1.00 87.75 183 LEU A C 1
ATOM 1473 O O . LEU A 1 183 ? -3.400 -7.678 15.737 1.00 87.75 183 LEU A O 1
#

Foldseek 3Di:
DDDDDDDDPPPDDVCVVVVPCPDDPVVVVVVVVVVPPDDDDDDDDDPDDDDDDDD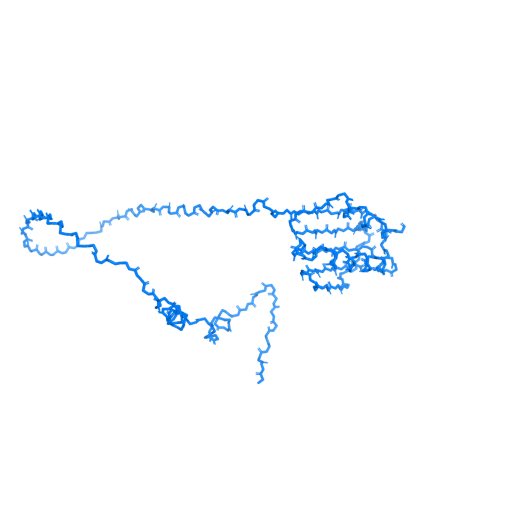DDDDDDDDDDDDDDDPPPPPPPPVPPPPDPPQKDKAKDKDAAAFAPVLVVVLVQVCLVVQLQFWQKKKKWHRHPPDQFIKIWIDGRNDIDIDGDGGADPPHGGMIMMMTMGGPDDNVVVNVSRVVRGD

Secondary structure (DSSP, 8-state):
-------STT---HHHHHTTS---HHHHHHHHHTT--------------------------------------------------TT-EEEEEEEES-B-HHHHHHHHHHHHHHHTTTEEEEEEEE-BTT-SEEEEEEEETTEEEEEEEEEPPTT---EEEEEEEESS--HHHHHHHHHHTB-

Organism: NCBI:txid444605

pLDDT: mean 76.05, std 19.39, range [39.38, 96.62]

Radius of gyration: 30.32 Å; chains: 1; bounding box: 57×49×91 Å

Sequence (183 aa):
MANLKCTQYGKVDLDYVLGIGGFDLERIESAVNDEDRKEDHASHDHNDNHSHNHAHDHDHHHHHGEHDHKHDHHDGHHSHDHTHDPGVSSVSIVCEGSLDLEKANFWLGTLLMEHSEDIYRMKGLLSVQGMNERFVFQGVHDIFEGSPDRLWGPEEPRMNKIVFIGKNLDAQELKKGFKACLL

InterPro domains:
  IPR011629 Zinc chaperone CobW-like, C-terminal [PF07683] (88-182)
  IPR011629 Zinc chaperone CobW-like, C-terminal [SM00833] (88-182)
  IPR036627 CobW-like, C-terminal domain superfamily [G3DSA:3.30.1220.10] (29-182)
  IPR051316 Zinc-regulated GTPase metalloprotein activator [PTHR13748] (1-182)